Protein 2D7U (pdb70)

Foldseek 3Di:
DAEEEEAALFFFPLQSLLVLQLCCVPVVFQEEEEFAQEQPAWRWAAEPNRIGTARHWHSNLQNLNHATEYFQNYEYEPVRVVVVCVVSVVSVNVVRYAYEQNHFYQDVVLVCSSRQVRVVVVVVVNTHTQVVDPSRDVRYDQLLVVVVVCLVVVTYYYYYYGTHQCQAVVNHQPPNHDNHGRASCRSCVRRNHDPVSHRAYEHGHEQKGWADDDGDDPQWDPVVVCVVLVVFDAGPPHGHTITIGGDDLQSLQVSCVVSVHQAYEYEPLCSVPVQQALDQAPVSGDPSSVVVQVVSCVSNVHHHQKYARDSYSSRIYGRPD

Structure (mmCIF, N/CA/C/O backbone):
data_2D7U
#
_entry.id   2D7U
#
_cell.length_a   57.200
_cell.length_b   57.200
_cell.length_c   170.900
_cell.angle_alpha   90.00
_cell.angle_beta   90.00
_cell.angle_gamma   120.00
#
_symmetry.space_group_name_H-M   'P 32 1 2'
#
loop_
_entity.id
_entity.type
_entity.pdbx_description
1 polymer 'Adenylosuccinate synthetase'
2 water water
#
loop_
_atom_site.group_PDB
_atom_site.id
_atom_site.type_symbol
_atom_site.label_atom_id
_atom_site.label_alt_id
_atom_site.label_comp_id
_atom_site.label_asym_id
_atom_site.label_entity_id
_atom_site.label_seq_id
_atom_site.pdbx_PDB_ins_code
_atom_site.Cartn_x
_atom_site.Cartn_y
_atom_site.Cartn_z
_atom_site.occupancy
_atom_site.B_iso_or_equiv
_atom_site.auth_seq_id
_atom_site.auth_comp_id
_atom_site.auth_asym_id
_atom_site.auth_atom_id
_atom_site.pdbx_PDB_model_num
ATOM 1 N N . MET A 1 1 ? 22.579 -16.928 46.121 1.00 90.82 1 MET A N 1
ATOM 2 C CA . MET A 1 1 ? 23.887 -17.639 46.043 1.00 90.82 1 MET A CA 1
ATOM 3 C C . MET A 1 1 ? 25.047 -16.721 46.424 1.00 81.43 1 MET A C 1
ATOM 4 O O . MET A 1 1 ? 24.878 -15.505 46.513 1.00 81.95 1 MET A O 1
ATOM 9 N N . PRO A 1 2 ? 26.243 -17.297 46.652 1.00 73.22 2 PRO A N 1
ATOM 10 C CA . PRO A 1 2 ? 27.444 -16.548 47.029 1.00 68.31 2 PRO A CA 1
ATOM 11 C C . PRO A 1 2 ? 27.507 -15.105 46.538 1.00 64.15 2 PRO A C 1
ATOM 12 O O . PRO A 1 2 ? 27.994 -14.828 45.441 1.00 66.40 2 PRO A O 1
ATOM 16 N N . SER A 1 3 ? 27.007 -14.191 47.364 1.00 51.98 3 SER A N 1
ATOM 17 C CA . SER A 1 3 ? 27.014 -12.773 47.034 1.00 42.00 3 SER A CA 1
ATOM 18 C C . SER A 1 3 ? 28.452 -12.281 47.113 1.00 32.19 3 SER A C 1
ATOM 19 O O . SER A 1 3 ? 29.190 -12.644 48.030 1.00 33.47 3 SER A O 1
ATOM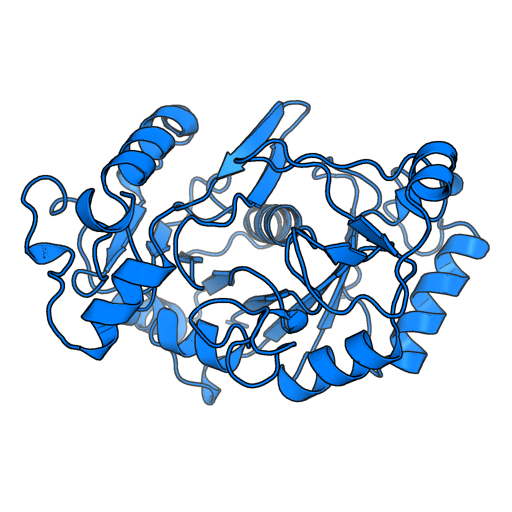 22 N N . VAL A 1 4 ? 28.852 -11.458 46.152 1.00 31.84 4 VAL A N 1
ATOM 23 C CA . VAL A 1 4 ? 30.213 -10.945 46.126 1.00 30.31 4 VAL A CA 1
ATOM 24 C C . VAL A 1 4 ? 30.278 -9.426 46.221 1.00 22.23 4 VAL A C 1
ATOM 25 O O . VAL A 1 4 ? 29.590 -8.715 45.489 1.00 35.95 4 VAL A O 1
ATOM 29 N N . ILE A 1 5 ? 31.114 -8.939 47.132 1.00 25.35 5 ILE A N 1
ATOM 30 C CA . ILE A 1 5 ? 31.301 -7.507 47.324 1.00 24.41 5 ILE A CA 1
ATOM 31 C C . ILE A 1 5 ? 32.716 -7.145 46.888 1.00 24.20 5 ILE A C 1
ATOM 32 O O . ILE A 1 5 ? 33.691 -7.688 47.408 1.00 23.26 5 ILE A O 1
ATOM 37 N N . VAL A 1 6 ? 32.827 -6.231 45.930 1.00 27.24 6 VAL A N 1
ATOM 38 C CA . VAL A 1 6 ? 34.132 -5.812 45.435 1.00 21.88 6 VAL A CA 1
ATOM 39 C C . VAL A 1 6 ? 34.515 -4.436 45.967 1.00 16.44 6 VAL A C 1
ATOM 40 O O . VAL A 1 6 ? 33.794 -3.458 45.771 1.00 26.23 6 VAL A O 1
ATOM 44 N N . VAL A 1 7 ? 35.659 -4.373 46.641 1.00 18.03 7 VAL A N 1
ATOM 45 C CA . VAL A 1 7 ? 36.157 -3.126 47.210 1.00 20.75 7 VAL A CA 1
ATOM 46 C C . VAL A 1 7 ? 37.660 -3.014 46.984 1.00 17.70 7 VAL A C 1
ATOM 47 O O . VAL A 1 7 ? 38.329 -4.008 46.704 1.00 23.42 7 VAL A O 1
ATOM 51 N N . GLY A 1 8 ? 38.187 -1.801 47.113 1.00 24.01 8 GLY A N 1
ATOM 52 C CA . GLY A 1 8 ? 39.610 -1.591 46.921 1.00 20.02 8 GLY A CA 1
ATOM 53 C C . GLY A 1 8 ? 40.373 -1.577 48.231 1.00 33.01 8 GLY A C 1
ATOM 54 O O . GLY A 1 8 ? 39.858 -1.122 49.253 1.00 30.04 8 GLY A O 1
ATOM 55 N N . GLY A 1 9 ? 41.604 -2.078 48.202 1.00 28.43 9 GLY A N 1
ATOM 56 C CA . GLY A 1 9 ? 42.419 -2.111 49.402 1.00 33.49 9 GLY A CA 1
ATOM 57 C C . GLY A 1 9 ? 43.551 -1.104 49.364 1.00 25.19 9 GLY A C 1
ATOM 58 O O . GLY A 1 9 ? 44.474 -1.164 50.176 1.00 38.05 9 GLY A O 1
ATOM 59 N N . GLN A 1 10 ? 43.481 -0.174 48.417 1.00 31.62 10 GLN A N 1
ATOM 60 C CA . GLN A 1 10 ? 44.504 0.853 48.272 1.00 29.37 10 GLN A CA 1
ATOM 61 C C . GLN A 1 10 ? 43.864 2.237 48.289 1.00 31.24 10 GLN A C 1
ATOM 62 O O . GLN A 1 10 ? 43.004 2.518 49.123 1.00 32.82 10 GLN A O 1
ATOM 68 N N . TRP A 1 11 ? 44.281 3.099 47.368 1.00 30.69 11 TRP A N 1
ATOM 69 C CA . TRP A 1 11 ? 43.739 4.449 47.287 1.00 29.52 11 TRP A CA 1
ATOM 70 C C . TRP A 1 11 ? 42.941 4.656 46.004 1.00 33.18 11 TRP A C 1
ATOM 71 O O . TRP A 1 11 ? 43.129 5.645 45.295 1.00 36.18 11 TRP A O 1
ATOM 82 N N . GLY A 1 12 ? 42.050 3.715 45.712 1.00 34.10 12 GLY A N 1
ATOM 83 C CA . GLY A 1 12 ? 41.231 3.815 44.518 1.00 22.45 12 GLY A CA 1
ATOM 84 C C . GLY A 1 12 ? 41.991 3.538 43.235 1.00 28.50 12 GLY A C 1
ATOM 85 O O . GLY A 1 12 ? 43.220 3.457 43.233 1.00 22.05 12 GLY A O 1
ATOM 86 N N . ASP A 1 13 ? 41.250 3.388 42.141 1.00 32.12 13 ASP A N 1
ATOM 87 C CA . ASP A 1 13 ? 41.838 3.127 40.832 1.00 31.27 13 ASP A CA 1
ATOM 88 C C . ASP A 1 13 ? 42.601 1.806 40.773 1.00 37.39 13 ASP A C 1
ATOM 89 O O . ASP A 1 13 ? 43.480 1.633 39.929 1.00 42.42 13 ASP A O 1
ATOM 94 N N . GLU A 1 14 ? 42.269 0.877 41.664 1.00 31.18 14 GLU A N 1
ATOM 95 C CA . GLU A 1 14 ? 42.943 -0.418 41.682 1.00 31.23 14 GLU A CA 1
ATOM 96 C C . GLU A 1 14 ? 42.460 -1.292 40.530 1.00 29.79 14 GLU A C 1
ATOM 97 O O . GLU A 1 14 ? 43.006 -2.367 40.282 1.00 27.85 14 GLU A O 1
ATOM 103 N N . GLY A 1 15 ? 41.432 -0.823 39.830 1.00 26.94 15 GLY A N 1
ATOM 104 C CA . GLY A 1 15 ? 40.897 -1.575 38.710 1.00 21.25 15 GLY A CA 1
ATOM 105 C C . GLY A 1 15 ? 39.640 -2.342 39.064 1.00 24.01 15 GLY A C 1
ATOM 106 O O . GLY A 1 15 ? 39.342 -3.370 38.456 1.00 32.38 15 GLY A O 1
ATOM 107 N N . LYS A 1 16 ? 38.899 -1.847 40.050 1.00 26.90 16 LYS A N 1
ATOM 108 C CA . LYS A 1 16 ? 37.666 -2.498 40.474 1.00 24.42 16 LYS A CA 1
ATOM 109 C C . LYS A 1 16 ? 36.716 -2.676 39.294 1.00 27.20 16 LYS A C 1
ATOM 110 O O . LYS A 1 16 ? 36.019 -3.685 39.194 1.00 29.38 16 LYS A O 1
ATOM 116 N N . GLY A 1 17 ? 36.700 -1.693 38.400 1.00 30.55 17 GLY A N 1
ATOM 117 C CA . GLY A 1 17 ? 35.831 -1.761 37.240 1.00 33.72 17 GLY A CA 1
ATOM 118 C C . GLY A 1 17 ? 36.046 -2.996 36.384 1.00 34.18 17 GLY A C 1
ATOM 119 O O . GLY A 1 17 ? 35.090 -3.686 36.032 1.00 31.63 17 GLY A O 1
ATOM 120 N N . SER A 1 18 ? 37.301 -3.277 36.048 1.00 36.06 18 SER A N 1
ATOM 121 C CA . SER A 1 18 ? 37.635 -4.432 35.219 1.00 44.11 18 SER A CA 1
ATOM 122 C C . SER A 1 18 ? 37.155 -5.748 35.823 1.00 41.12 18 SER A C 1
ATOM 123 O O . SER A 1 18 ? 36.565 -6.579 35.131 1.00 40.14 18 SER A O 1
ATOM 126 N N . ILE A 1 19 ? 37.413 -5.934 37.114 1.00 34.52 19 ILE A N 1
ATOM 127 C CA . ILE A 1 19 ? 37.013 -7.151 37.815 1.00 34.58 19 ILE A CA 1
ATOM 128 C C . ILE A 1 19 ? 35.503 -7.353 37.786 1.00 36.25 19 ILE A C 1
ATOM 129 O O . ILE A 1 19 ? 35.020 -8.443 37.477 1.00 42.58 19 ILE A O 1
ATOM 134 N N . VAL A 1 20 ? 34.764 -6.300 38.118 1.00 26.92 20 VAL A N 1
ATOM 135 C CA . VAL A 1 20 ? 33.310 -6.364 38.127 1.00 27.07 20 VAL A CA 1
ATOM 136 C C . VAL A 1 20 ? 32.797 -6.751 36.745 1.00 31.89 20 VAL A C 1
ATOM 137 O O . VAL A 1 20 ? 31.861 -7.539 36.618 1.00 35.65 20 VAL A O 1
ATOM 141 N N . ALA A 1 21 ? 33.423 -6.193 35.713 1.00 28.50 21 ALA A N 1
ATOM 142 C CA . ALA A 1 21 ? 33.044 -6.475 34.334 1.00 31.30 21 ALA A CA 1
ATOM 143 C C . ALA A 1 21 ? 33.219 -7.959 34.032 1.00 27.81 21 ALA A C 1
ATOM 144 O O . ALA A 1 21 ? 32.333 -8.597 33.465 1.00 26.39 21 ALA A O 1
ATOM 146 N N . TYR A 1 22 ? 34.370 -8.500 34.415 1.00 24.33 22 TYR A N 1
ATOM 147 C CA . TYR A 1 22 ? 34.667 -9.909 34.192 1.00 30.87 22 TYR A CA 1
ATOM 148 C C . TYR A 1 22 ? 33.616 -10.800 34.843 1.00 37.63 22 TYR A C 1
ATOM 149 O O . TYR A 1 22 ? 33.016 -11.652 34.188 1.00 40.00 22 TYR A O 1
ATOM 158 N N . LEU A 1 23 ? 33.401 -10.595 36.138 1.00 35.82 23 LEU A N 1
ATOM 159 C CA . LEU A 1 23 ? 32.432 -11.377 36.895 1.00 35.04 23 LEU A CA 1
ATOM 160 C C . LEU A 1 23 ? 31.022 -11.242 36.332 1.00 34.86 23 LEU A C 1
ATOM 161 O O . LEU A 1 23 ? 30.247 -12.199 36.341 1.00 39.24 23 LEU A O 1
ATOM 166 N N . SER A 1 24 ? 30.693 -10.050 35.846 1.00 31.84 24 SER A N 1
ATOM 167 C CA . SER A 1 24 ? 29.372 -9.790 35.285 1.00 39.55 24 SER A CA 1
ATOM 168 C C . SER A 1 24 ? 29.083 -10.666 34.070 1.00 40.54 24 SER A C 1
ATOM 169 O O . SER A 1 24 ? 27.945 -11.082 33.853 1.00 46.93 24 SER A O 1
ATOM 172 N N . LEU A 1 25 ? 30.116 -10.949 33.283 1.00 41.90 25 LEU A N 1
ATOM 173 C CA . LEU A 1 25 ? 29.963 -11.766 32.085 1.00 40.61 25 LEU A CA 1
ATOM 174 C C . LEU A 1 25 ? 30.207 -13.250 32.344 1.00 43.14 25 LEU A C 1
ATOM 175 O O . LEU A 1 25 ? 29.469 -14.104 31.850 1.00 48.48 25 LEU A O 1
ATOM 180 N N . HIS A 1 26 ? 31.244 -13.552 33.119 1.00 41.39 26 HIS A N 1
ATOM 181 C CA . HIS A 1 26 ? 31.594 -14.934 33.428 1.00 39.73 26 HIS A CA 1
ATOM 182 C C . HIS A 1 26 ? 30.606 -15.589 34.389 1.00 42.57 26 HIS A C 1
ATOM 183 O O . HIS A 1 26 ? 30.177 -16.723 34.171 1.00 47.33 26 HIS A O 1
ATOM 190 N N . ASP A 1 27 ? 30.246 -14.874 35.451 1.00 44.12 27 ASP A N 1
ATOM 191 C CA . ASP A 1 27 ? 29.313 -15.396 36.445 1.00 43.65 27 ASP A CA 1
ATOM 192 C C . ASP A 1 27 ? 27.862 -15.081 36.094 1.00 47.05 27 ASP A C 1
ATOM 193 O O . ASP A 1 27 ? 26.944 -15.777 36.529 1.00 53.79 27 ASP A O 1
ATOM 198 N N . GLU A 1 28 ? 27.661 -14.028 35.309 1.00 54.75 28 GLU A N 1
ATOM 199 C CA . GLU A 1 28 ? 26.326 -13.616 34.885 1.00 62.03 28 GLU A CA 1
ATOM 200 C C . GLU A 1 28 ? 25.355 -13.370 36.041 1.00 58.55 28 GLU A C 1
ATOM 201 O O . GLU A 1 28 ? 24.293 -13.990 36.112 1.00 58.79 28 GLU A O 1
ATOM 207 N N . PRO A 1 29 ? 25.708 -12.461 36.964 1.00 54.77 29 PRO A N 1
ATOM 208 C CA . PRO A 1 29 ? 24.838 -12.155 38.106 1.00 52.64 29 PRO A CA 1
ATOM 209 C C . PRO A 1 29 ? 23.537 -11.502 37.641 1.00 46.54 29 PRO A C 1
ATOM 210 O O . PRO A 1 29 ? 23.513 -10.825 36.614 1.00 47.95 29 PRO A O 1
ATOM 214 N N . GLU A 1 30 ? 22.459 -11.701 38.394 1.00 40.84 30 GLU A N 1
ATOM 215 C CA . GLU A 1 30 ? 21.173 -11.116 38.028 1.00 45.18 30 GLU A CA 1
ATOM 216 C C . GLU A 1 30 ? 21.094 -9.645 38.411 1.00 41.43 30 GLU A C 1
ATOM 217 O O . GLU A 1 30 ? 20.341 -8.878 37.810 1.00 36.13 30 GLU A O 1
ATOM 223 N N . ILE A 1 31 ? 21.872 -9.255 39.414 1.00 40.86 31 ILE A N 1
ATOM 224 C CA . ILE A 1 31 ? 21.886 -7.872 39.871 1.00 36.22 31 ILE A CA 1
ATOM 225 C C . ILE A 1 31 ? 23.314 -7.381 40.085 1.00 38.92 31 ILE A C 1
ATOM 226 O O . ILE A 1 31 ? 24.162 -8.110 40.598 1.00 31.69 31 ILE A O 1
ATOM 231 N N . ILE A 1 32 ? 23.571 -6.143 39.678 1.00 42.60 32 ILE A N 1
ATOM 232 C CA . ILE A 1 32 ? 24.886 -5.536 39.831 1.00 39.79 32 ILE A CA 1
ATOM 233 C C . ILE A 1 32 ? 24.704 -4.154 40.449 1.00 34.91 32 ILE A C 1
ATOM 234 O O . ILE A 1 32 ? 24.648 -3.148 39.742 1.00 46.29 32 ILE A O 1
ATOM 239 N N . ALA A 1 33 ? 24.603 -4.115 41.773 1.00 28.92 33 ALA A N 1
ATOM 240 C CA . ALA A 1 33 ? 24.415 -2.861 42.491 1.00 29.66 33 ALA A CA 1
ATOM 241 C C . ALA A 1 33 ? 25.730 -2.113 42.673 1.00 20.81 33 ALA A C 1
ATOM 242 O O . ALA A 1 33 ? 26.799 -2.719 42.743 1.00 25.32 33 ALA A O 1
ATOM 244 N N . ARG A 1 34 ? 25.639 -0.789 42.752 1.00 20.89 34 ARG A N 1
ATOM 245 C CA . ARG A 1 34 ? 26.815 0.052 42.930 1.00 24.51 34 ARG A CA 1
ATOM 246 C C . ARG A 1 34 ? 26.775 0.716 44.301 1.00 25.77 34 ARG A C 1
ATOM 247 O O . ARG A 1 34 ? 25.718 1.152 44.758 1.00 33.54 34 ARG A O 1
ATOM 255 N N . GLY A 1 35 ? 27.928 0.786 44.956 1.00 34.82 35 GLY A N 1
ATOM 256 C CA . GLY A 1 35 ? 27.997 1.405 46.266 1.00 35.07 35 GLY A CA 1
ATOM 257 C C . GLY A 1 35 ? 29.057 2.486 46.317 1.00 33.25 35 GLY A C 1
ATOM 258 O O . GLY A 1 35 ? 29.426 3.051 45.288 1.00 41.61 35 GLY A O 1
ATOM 259 N N . GLY A 1 36 ? 29.548 2.780 47.515 1.00 36.83 36 GLY A N 1
ATOM 260 C CA . GLY A 1 36 ? 30.575 3.795 47.659 1.00 33.37 36 GLY A CA 1
ATOM 261 C C . GLY A 1 36 ? 30.041 5.198 47.876 1.00 29.55 36 GLY A C 1
ATOM 262 O O . GLY A 1 36 ? 28.961 5.384 48.438 1.00 27.58 36 GLY A O 1
ATOM 263 N N . VAL A 1 37 ? 30.806 6.186 47.422 1.00 23.58 37 VAL A N 1
ATOM 264 C CA . VAL A 1 37 ? 30.439 7.590 47.568 1.00 22.68 37 VAL A CA 1
ATOM 265 C C . VAL A 1 37 ? 29.440 8.045 46.510 1.00 26.28 37 VAL A C 1
ATOM 266 O O . VAL A 1 37 ? 28.232 8.041 46.746 1.00 33.36 37 VAL A O 1
ATOM 270 N N . GLY A 1 38 ? 29.947 8.440 45.346 1.00 16.87 38 GLY A N 1
ATOM 271 C CA . GLY A 1 38 ? 29.070 8.898 44.285 1.00 27.04 38 GLY A CA 1
ATOM 272 C C . GLY A 1 38 ? 29.644 8.761 42.888 1.00 28.05 38 GLY A C 1
ATOM 273 O O . GLY A 1 38 ? 29.701 7.661 42.338 1.00 32.80 38 GLY A O 1
ATOM 274 N N . THR A 1 39 ? 30.071 9.880 42.310 1.00 16.66 39 THR A N 1
ATOM 275 C CA . THR A 1 39 ? 30.629 9.879 40.963 1.00 24.49 39 THR A CA 1
ATOM 276 C C . THR A 1 39 ? 32.058 10.411 40.912 1.00 26.53 39 THR A C 1
ATOM 277 O O . THR A 1 39 ? 32.592 10.664 39.833 1.00 24.92 39 THR A O 1
ATOM 281 N N . ASN A 1 40 ? 32.675 10.578 42.078 1.00 27.78 40 ASN A N 1
ATOM 282 C CA . ASN A 1 40 ? 34.042 11.084 42.144 1.00 31.52 40 ASN A CA 1
ATOM 283 C C . ASN A 1 40 ? 35.056 10.027 41.712 1.00 34.63 40 ASN A C 1
ATOM 284 O O . ASN A 1 40 ? 36.264 10.219 41.846 1.00 43.34 40 ASN A O 1
ATOM 289 N N . ALA A 1 41 ? 34.552 8.911 41.191 1.00 32.50 41 ALA A N 1
ATOM 290 C CA . ALA A 1 41 ? 35.404 7.821 40.730 1.00 31.96 41 ALA A CA 1
ATOM 291 C C . ALA A 1 41 ? 34.889 7.274 39.402 1.00 30.47 41 ALA A C 1
ATOM 292 O O . ALA A 1 41 ? 33.710 6.944 39.270 1.00 33.82 41 ALA A O 1
ATOM 294 N N . GLY A 1 42 ? 35.781 7.180 38.421 1.00 32.29 42 GLY A N 1
ATOM 295 C CA . GLY A 1 42 ? 35.392 6.677 37.116 1.00 44.44 42 GLY A CA 1
ATOM 296 C C . GLY A 1 42 ? 35.999 5.328 36.786 1.00 41.59 42 GLY A C 1
ATOM 297 O O . GLY A 1 42 ? 37.043 5.251 36.137 1.00 55.58 42 GLY A O 1
ATOM 298 N N . HIS A 1 43 ? 35.345 4.261 37.234 1.00 39.76 43 HIS A N 1
ATOM 299 C CA . HIS A 1 43 ? 35.823 2.908 36.977 1.00 37.81 43 HIS A CA 1
ATOM 300 C C . HIS A 1 43 ? 35.851 2.658 35.473 1.00 30.43 43 HIS A C 1
ATOM 301 O O . HIS A 1 43 ? 34.857 2.879 34.781 1.00 33.67 43 HIS A O 1
ATOM 308 N N . SER A 1 44 ? 36.992 2.195 34.973 1.00 28.86 44 SER A N 1
ATOM 309 C CA . SER A 1 44 ? 37.145 1.935 33.547 1.00 31.62 44 SER A CA 1
ATOM 310 C C . SER A 1 44 ? 37.262 0.454 33.196 1.00 31.62 44 SER A C 1
ATOM 311 O O . SER A 1 44 ? 37.626 -0.372 34.033 1.00 32.00 44 SER A O 1
ATOM 314 N N . VAL A 1 45 ? 36.949 0.138 31.943 1.00 31.68 45 VAL A N 1
ATOM 315 C CA . VAL A 1 45 ? 37.011 -1.225 31.425 1.00 34.82 45 VAL A CA 1
ATOM 316 C C . VAL A 1 45 ? 37.213 -1.186 29.916 1.00 35.24 45 VAL A C 1
ATOM 317 O O . VAL A 1 45 ? 36.630 -0.349 29.227 1.00 39.22 45 VAL A O 1
ATOM 321 N N . VAL A 1 46 ? 38.042 -2.091 29.406 1.00 33.05 46 VAL A N 1
ATOM 322 C CA . VAL A 1 46 ? 38.306 -2.156 27.975 1.00 27.92 46 VAL A CA 1
ATOM 323 C C . VAL A 1 46 ? 37.521 -3.304 27.352 1.00 32.29 46 VAL A C 1
ATOM 324 O O . VAL A 1 46 ? 37.812 -4.475 27.598 1.00 26.10 46 VAL A O 1
ATOM 328 N N . ILE A 1 47 ? 36.521 -2.960 26.546 1.00 31.97 47 ILE A N 1
ATOM 329 C CA . ILE A 1 47 ? 35.690 -3.961 25.892 1.00 37.92 47 ILE A CA 1
ATOM 330 C C . ILE A 1 47 ? 36.061 -4.126 24.421 1.00 43.43 47 ILE A C 1
ATOM 331 O O . ILE A 1 47 ? 35.606 -3.368 23.565 1.00 50.89 47 ILE A O 1
ATOM 336 N N . ASN A 1 48 ? 36.893 -5.124 24.140 1.00 41.92 48 ASN A N 1
ATOM 337 C CA . ASN A 1 48 ? 37.334 -5.409 22.780 1.00 45.66 48 ASN A CA 1
ATOM 338 C C . ASN A 1 48 ? 37.987 -4.206 22.104 1.00 39.95 48 ASN A C 1
ATOM 339 O O . ASN A 1 48 ? 37.632 -3.844 20.982 1.00 39.57 48 ASN A O 1
ATOM 344 N N . GLY A 1 49 ? 38.941 -3.590 22.794 1.00 40.59 49 GLY A N 1
ATOM 345 C CA . GLY A 1 49 ? 39.638 -2.446 22.234 1.00 33.32 49 GLY A CA 1
ATOM 346 C C . GLY A 1 49 ? 39.052 -1.089 22.575 1.00 38.93 49 GLY A C 1
ATOM 347 O O . GLY A 1 49 ? 39.734 -0.073 22.449 1.00 42.97 49 GLY A O 1
ATOM 348 N N . LYS A 1 50 ? 37.794 -1.060 23.004 1.00 35.91 50 LYS A N 1
ATOM 349 C CA . LYS A 1 50 ? 37.151 0.202 23.351 1.00 35.88 50 LYS A CA 1
ATOM 350 C C . LYS A 1 50 ? 37.203 0.445 24.855 1.00 30.53 50 LYS A C 1
ATOM 351 O O . LYS A 1 50 ? 36.742 -0.379 25.644 1.00 27.87 50 LYS A O 1
ATOM 357 N N . LYS A 1 51 ? 37.766 1.585 25.242 1.00 29.0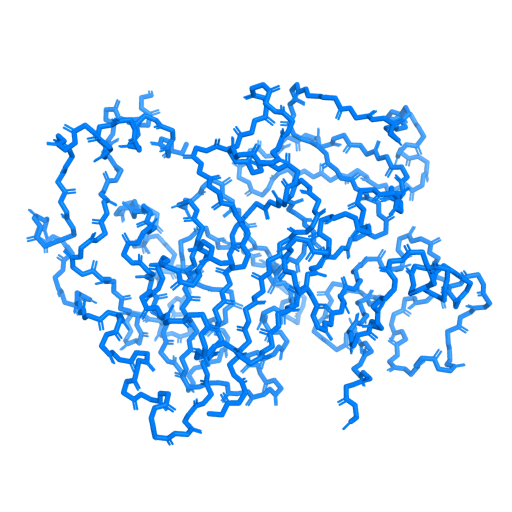6 51 LYS A N 1
ATOM 358 C CA . LYS A 1 51 ? 37.895 1.942 26.649 1.00 24.22 51 LYS A CA 1
ATOM 359 C C . LYS A 1 51 ? 36.646 2.657 27.160 1.00 28.02 51 LYS A C 1
ATOM 360 O O . LYS A 1 51 ? 36.160 3.602 26.538 1.00 26.43 51 LYS A O 1
ATOM 366 N N . TYR A 1 52 ? 36.133 2.195 28.296 1.00 35.62 52 TYR A N 1
ATOM 367 C CA . TYR A 1 52 ? 34.941 2.779 28.905 1.00 34.34 52 TYR A CA 1
ATOM 368 C C . TYR A 1 52 ? 35.249 3.364 30.278 1.00 31.03 52 TYR A C 1
ATOM 369 O O . TYR A 1 52 ? 36.233 2.991 30.914 1.00 31.44 52 TYR A O 1
ATOM 378 N N . ALA A 1 53 ? 34.399 4.281 30.729 1.00 31.04 53 ALA A N 1
ATOM 379 C CA . ALA A 1 53 ? 34.571 4.920 32.029 1.00 30.24 53 ALA A CA 1
ATOM 380 C C . ALA A 1 53 ? 33.222 5.356 32.593 1.00 34.46 53 ALA A C 1
ATOM 381 O O . ALA A 1 53 ? 32.565 6.240 32.043 1.00 42.07 53 ALA A O 1
ATOM 383 N N . VAL A 1 54 ? 32.814 4.727 33.692 1.00 26.09 54 VAL A N 1
ATOM 384 C CA . VAL A 1 54 ? 31.544 5.045 34.336 1.00 35.42 54 VAL A CA 1
ATOM 385 C C . VAL A 1 54 ? 31.768 5.549 35.759 1.00 38.32 54 VAL A C 1
ATOM 386 O O . VAL A 1 54 ? 32.655 5.070 36.464 1.00 44.21 54 VAL A O 1
ATOM 390 N N . ARG A 1 55 ? 30.957 6.516 36.177 1.00 40.64 55 ARG A N 1
ATOM 391 C CA . ARG A 1 55 ? 31.080 7.081 37.515 1.00 37.52 55 ARG A CA 1
ATOM 392 C C . ARG A 1 55 ? 29.820 6.877 38.348 1.00 37.62 55 ARG A C 1
ATOM 393 O O . ARG A 1 55 ? 29.865 6.926 39.577 1.00 41.53 55 ARG A O 1
ATOM 401 N N . GLN A 1 56 ? 28.697 6.649 37.675 1.00 37.02 56 GLN A N 1
ATOM 402 C CA . GLN A 1 56 ? 27.427 6.448 38.362 1.00 37.19 56 GLN A CA 1
ATOM 403 C C . GLN A 1 56 ? 26.925 5.016 38.186 1.00 34.21 56 GLN A C 1
ATOM 404 O O . GLN A 1 56 ? 26.715 4.296 39.163 1.00 37.40 56 GLN A O 1
ATOM 410 N N . ILE A 1 57 ? 26.738 4.610 36.934 1.00 32.84 57 ILE A N 1
ATOM 411 C CA . ILE A 1 57 ? 26.254 3.270 36.614 1.00 28.09 57 ILE A CA 1
ATOM 412 C C . ILE A 1 57 ? 27.321 2.202 36.854 1.00 35.20 57 ILE A C 1
ATOM 413 O O . ILE A 1 57 ? 28.491 2.394 36.519 1.00 31.90 57 ILE A O 1
ATOM 418 N N . PRO A 1 58 ? 26.926 1.059 37.442 1.00 31.43 58 PRO A N 1
ATOM 419 C CA . PRO A 1 58 ? 27.845 -0.047 37.729 1.00 24.70 58 PRO A CA 1
ATOM 420 C C . PRO A 1 58 ? 28.705 -0.412 36.521 1.00 26.72 58 PRO A C 1
ATOM 421 O O . PRO A 1 58 ? 28.354 -0.103 35.383 1.00 31.89 58 PRO A O 1
ATOM 425 N N . THR A 1 59 ? 29.830 -1.072 36.775 1.00 26.83 59 THR A N 1
ATOM 426 C CA . THR A 1 59 ? 30.738 -1.467 35.706 1.00 26.22 59 THR A CA 1
ATOM 427 C C . THR A 1 59 ? 30.364 -2.841 35.155 1.00 24.36 59 THR A C 1
ATOM 428 O O . THR A 1 59 ? 31.208 -3.562 34.623 1.00 23.82 59 THR A O 1
ATOM 432 N N . GLY A 1 60 ? 29.091 -3.198 35.288 1.00 34.93 60 GLY A N 1
ATOM 433 C CA . GLY A 1 60 ? 28.626 -4.480 34.794 1.00 26.17 60 GLY A CA 1
ATOM 434 C C . GLY A 1 60 ? 27.545 -4.300 33.747 1.00 34.54 60 GLY A C 1
ATOM 435 O O . GLY A 1 60 ? 26.727 -5.191 33.521 1.00 36.97 60 GLY A O 1
ATOM 436 N N . PHE A 1 61 ? 27.548 -3.135 33.106 1.00 34.31 61 PHE A N 1
ATOM 437 C CA . PHE A 1 61 ? 26.567 -2.808 32.080 1.00 43.46 61 PHE A CA 1
ATOM 438 C C . PHE A 1 61 ? 26.649 -3.715 30.855 1.00 43.34 61 PHE A C 1
ATOM 439 O O . PHE A 1 61 ? 25.658 -3.899 30.149 1.00 46.19 61 PHE A O 1
ATOM 447 N N . MET A 1 62 ? 27.825 -4.281 30.603 1.00 48.98 62 MET A N 1
ATOM 448 C CA . MET A 1 62 ? 28.007 -5.165 29.456 1.00 47.22 62 MET A CA 1
ATOM 449 C C . MET A 1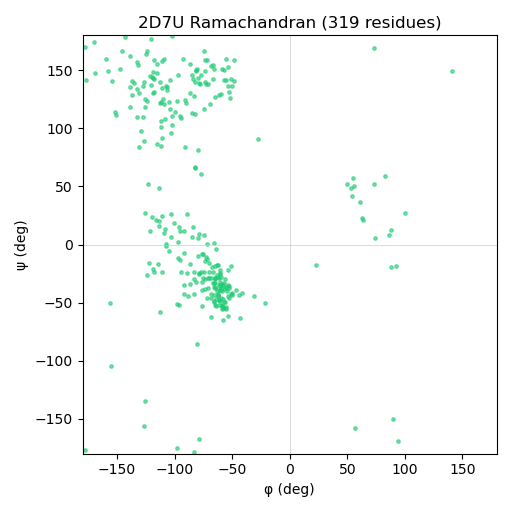 62 ? 27.137 -6.410 29.571 1.00 49.63 62 MET A C 1
ATOM 450 O O . MET A 1 62 ? 26.903 -7.108 28.584 1.00 50.30 62 MET A O 1
ATOM 455 N N . GLN A 1 63 ? 26.660 -6.687 30.780 1.00 48.01 63 GLN A N 1
ATOM 456 C CA . GLN A 1 63 ? 25.804 -7.842 31.017 1.00 45.02 63 GLN A CA 1
ATOM 457 C C . GLN A 1 63 ? 24.350 -7.417 30.845 1.00 43.41 63 GLN A C 1
ATOM 458 O O . GLN A 1 63 ? 23.666 -7.098 31.818 1.00 46.51 63 GLN A O 1
ATOM 464 N N . THR A 1 64 ? 23.886 -7.413 29.598 1.00 42.22 64 THR A N 1
ATOM 465 C CA . THR A 1 64 ? 22.519 -7.015 29.282 1.00 43.05 64 THR A CA 1
ATOM 466 C C . THR A 1 64 ? 21.473 -7.735 30.127 1.00 42.09 64 THR A C 1
ATOM 467 O O . THR A 1 64 ? 20.512 -7.121 30.589 1.00 39.79 64 THR A O 1
ATOM 471 N N . LYS A 1 65 ? 21.658 -9.035 30.328 1.00 50.04 65 LYS A N 1
ATOM 472 C CA . LYS A 1 65 ? 20.717 -9.820 31.119 1.00 60.35 65 LYS A CA 1
ATOM 473 C C . LYS A 1 65 ? 20.986 -9.688 32.617 1.00 60.82 65 LYS A C 1
ATOM 474 O O . LYS A 1 65 ? 21.358 -10.657 33.280 1.00 63.10 65 LYS A O 1
ATOM 480 N N . ALA A 1 66 ? 20.792 -8.481 33.139 1.00 55.94 66 ALA A N 1
ATOM 481 C CA . ALA A 1 66 ? 21.006 -8.201 34.556 1.00 51.53 66 ALA A CA 1
ATOM 482 C C . ALA A 1 66 ? 20.635 -6.755 34.870 1.00 45.56 66 ALA A C 1
ATOM 483 O O . ALA A 1 66 ? 20.895 -5.852 34.074 1.00 41.98 66 ALA A O 1
ATOM 485 N N . ARG A 1 67 ? 20.027 -6.539 36.032 1.00 42.61 67 ARG A N 1
ATOM 486 C CA . ARG A 1 67 ? 19.629 -5.199 36.444 1.00 44.76 67 ARG A CA 1
ATOM 487 C C . ARG A 1 67 ? 20.785 -4.448 37.094 1.00 36.67 67 ARG A C 1
ATOM 488 O O . ARG A 1 67 ? 21.592 -5.033 37.818 1.00 27.79 67 ARG A O 1
ATOM 496 N N . LEU A 1 68 ? 20.859 -3.149 36.825 1.00 34.85 68 LEU A N 1
ATOM 497 C CA . LEU A 1 68 ? 21.904 -2.301 37.384 1.00 33.60 68 LEU A CA 1
ATOM 498 C C . LEU A 1 68 ? 21.276 -1.384 38.426 1.00 36.04 68 LEU A C 1
ATOM 499 O O . LEU A 1 68 ? 20.548 -0.452 38.084 1.00 42.24 68 LEU A O 1
ATOM 504 N N . LEU A 1 69 ? 21.555 -1.654 39.696 1.00 36.69 69 LEU A N 1
ATOM 505 C CA . LEU A 1 69 ? 20.999 -0.857 40.782 1.00 37.71 69 LEU A CA 1
ATOM 506 C C . LEU A 1 69 ? 22.043 0.020 41.466 1.00 38.30 69 LEU A C 1
ATOM 507 O O . LEU A 1 69 ? 23.244 -0.235 41.374 1.00 32.15 69 LEU A O 1
ATOM 512 N N . ILE A 1 70 ? 21.567 1.055 42.152 1.00 34.01 70 ILE A N 1
ATOM 513 C CA . ILE A 1 70 ? 22.434 1.982 42.869 1.00 29.74 70 ILE A CA 1
ATOM 514 C C . ILE A 1 70 ? 21.986 2.081 44.325 1.00 28.79 70 ILE A C 1
ATOM 515 O O . ILE A 1 70 ? 20.862 2.492 44.611 1.00 22.90 70 ILE A O 1
ATOM 520 N N . GLY A 1 71 ? 22.875 1.701 45.238 1.00 33.86 71 GLY A N 1
ATOM 521 C CA . GLY A 1 71 ? 22.556 1.744 46.654 1.00 29.67 71 GLY A CA 1
ATOM 522 C C . GLY A 1 71 ? 22.058 3.093 47.134 1.00 33.43 71 GLY A C 1
ATOM 523 O O . GLY A 1 71 ? 22.395 4.129 46.562 1.00 29.37 71 GLY A O 1
ATOM 524 N N . ALA A 1 72 ? 21.254 3.078 48.192 1.00 38.38 72 ALA A N 1
ATOM 525 C CA . ALA A 1 72 ? 20.700 4.301 48.760 1.00 34.78 72 ALA A CA 1
ATOM 526 C C . ALA A 1 72 ? 21.790 5.148 49.407 1.00 31.18 72 ALA A C 1
ATOM 527 O O . ALA A 1 72 ? 21.681 6.372 49.469 1.00 34.80 72 ALA A O 1
ATOM 529 N N . GLY A 1 73 ? 22.837 4.489 49.891 1.00 24.27 73 GLY A N 1
ATOM 530 C CA . GLY A 1 73 ? 23.927 5.203 50.528 1.00 24.26 73 GLY A CA 1
ATOM 531 C C . GLY A 1 73 ? 24.869 5.838 49.525 1.00 26.36 73 GLY A C 1
ATOM 532 O O . GLY A 1 73 ? 25.933 6.338 49.890 1.00 25.90 73 GLY A O 1
ATOM 533 N N . VAL A 1 74 ? 24.474 5.823 48.256 1.00 20.78 74 VAL A N 1
ATOM 534 C CA . VAL A 1 74 ? 25.288 6.395 47.191 1.00 26.79 74 VAL A CA 1
ATOM 535 C C . VAL A 1 74 ? 24.692 7.701 46.674 1.00 29.87 74 VAL A C 1
ATOM 536 O O . VAL A 1 74 ? 23.483 7.804 46.471 1.00 33.06 74 VAL A O 1
ATOM 540 N N . LEU A 1 75 ? 25.549 8.696 46.464 1.00 23.95 75 LEU A N 1
ATOM 541 C CA . LEU A 1 75 ? 25.107 9.989 45.959 1.00 21.95 75 LEU A CA 1
ATOM 542 C C . LEU A 1 75 ? 24.862 9.886 44.458 1.00 30.73 75 LEU A C 1
ATOM 543 O O . LEU A 1 75 ? 25.640 9.263 43.735 1.00 28.67 75 LEU A O 1
ATOM 548 N N . VAL A 1 76 ? 23.778 10.498 43.994 1.00 29.87 76 VAL A N 1
ATOM 549 C CA . VAL A 1 76 ? 23.432 10.464 42.579 1.00 28.94 76 VAL A CA 1
ATOM 550 C C . VAL A 1 76 ? 23.422 11.857 41.963 1.00 32.34 76 VAL A C 1
ATOM 551 O O . VAL A 1 76 ? 22.834 12.787 42.513 1.00 34.34 76 VAL A O 1
ATOM 555 N N . ASP A 1 77 ? 24.081 11.992 40.816 1.00 31.71 77 ASP A N 1
ATOM 556 C CA . ASP A 1 77 ? 24.144 13.264 40.108 1.00 38.42 77 ASP A CA 1
ATOM 557 C C . ASP A 1 77 ? 23.361 13.142 38.804 1.00 38.83 77 ASP A C 1
ATOM 558 O O . ASP A 1 77 ? 23.851 12.581 37.825 1.00 40.40 77 ASP A O 1
ATOM 563 N N . PRO A 1 78 ? 22.126 13.668 38.780 1.00 39.93 78 PRO A N 1
ATOM 564 C CA . PRO A 1 78 ? 21.249 13.628 37.607 1.00 39.51 78 PRO A CA 1
ATOM 565 C C . PRO A 1 78 ? 21.949 13.901 36.276 1.00 41.02 78 PRO A C 1
ATOM 566 O O . PRO A 1 78 ? 21.677 13.237 35.277 1.00 46.74 78 PRO A O 1
ATOM 570 N N . GLU A 1 79 ? 22.853 14.875 36.270 1.00 35.36 79 GLU A N 1
ATOM 571 C CA . GLU A 1 79 ? 23.577 15.235 35.056 1.00 35.14 79 GLU A CA 1
ATOM 572 C C . GLU A 1 79 ? 24.426 14.090 34.510 1.00 38.82 79 GLU A C 1
ATOM 573 O O . GLU A 1 79 ? 24.387 13.797 33.314 1.00 36.96 79 GLU A O 1
ATOM 579 N N . VAL A 1 80 ? 25.192 13.445 35.384 1.00 39.07 80 VAL A N 1
ATOM 580 C CA . VAL A 1 80 ? 26.052 12.341 34.971 1.00 34.23 80 VAL A CA 1
ATOM 581 C C . VAL A 1 80 ? 25.271 11.053 34.732 1.00 35.96 80 VAL A C 1
ATOM 582 O O . VAL A 1 80 ? 25.643 10.242 33.883 1.00 37.94 80 VAL A O 1
ATOM 586 N N . PHE A 1 81 ? 24.191 10.866 35.485 1.00 34.00 81 PHE A N 1
ATOM 587 C CA . PHE A 1 81 ? 23.370 9.670 35.344 1.00 28.32 81 PHE A CA 1
ATOM 588 C C . PHE A 1 81 ? 22.830 9.535 33.925 1.00 28.11 81 PHE A C 1
ATOM 589 O O . PHE A 1 81 ? 23.028 8.511 33.271 1.00 32.66 81 PHE A O 1
ATOM 597 N N . PHE A 1 82 ? 22.148 10.575 33.454 1.00 20.18 82 PHE A N 1
ATOM 598 C CA . PHE A 1 82 ? 21.575 10.573 32.114 1.00 28.30 82 PHE A CA 1
ATOM 599 C C . PHE A 1 82 ? 22.649 10.560 31.033 1.00 29.53 82 PHE A C 1
ATOM 600 O O . PHE A 1 82 ? 22.457 9.977 29.966 1.00 35.44 82 PHE A O 1
ATOM 608 N N . HIS A 1 83 ? 23.778 11.206 31.309 1.00 30.78 83 HIS A N 1
ATOM 609 C CA . HIS A 1 83 ? 24.876 11.256 30.351 1.00 30.97 83 HIS A CA 1
ATOM 610 C C . HIS A 1 83 ? 25.359 9.845 30.042 1.00 32.01 83 HIS A C 1
ATOM 611 O O . HIS A 1 83 ? 25.572 9.490 28.883 1.00 43.04 83 HIS A O 1
ATOM 618 N N . GLU A 1 84 ? 25.529 9.045 31.091 1.00 32.59 84 GLU A N 1
ATOM 619 C CA . GLU A 1 84 ? 25.990 7.670 30.945 1.00 40.59 84 GLU A CA 1
ATOM 620 C C . GLU A 1 84 ? 24.930 6.777 30.315 1.00 36.92 84 GLU A C 1
ATOM 621 O O . GLU A 1 84 ? 25.255 5.794 29.651 1.00 45.67 84 GLU A O 1
ATOM 627 N N . LEU A 1 85 ? 23.662 7.114 30.529 1.00 39.31 85 LEU A N 1
ATOM 628 C CA . LEU A 1 85 ? 22.573 6.335 29.955 1.00 41.25 85 LEU A CA 1
ATOM 629 C C . LEU A 1 85 ? 22.640 6.453 28.439 1.00 43.28 85 LEU A C 1
ATOM 630 O O . LEU A 1 85 ? 22.240 5.543 27.713 1.00 34.49 85 LEU A O 1
ATOM 635 N N . GLU A 1 86 ? 23.153 7.586 27.970 1.00 47.86 86 GLU A N 1
ATOM 636 C CA . GLU A 1 86 ? 23.286 7.839 26.542 1.00 48.30 86 GLU A CA 1
ATOM 637 C C . GLU A 1 86 ? 24.577 7.188 26.057 1.00 37.30 86 GLU A C 1
ATOM 638 O O . GLU A 1 86 ? 24.610 6.572 24.993 1.00 42.63 86 GLU A O 1
ATOM 644 N N . GLN A 1 87 ? 25.638 7.325 26.847 1.00 34.42 87 GLN A N 1
ATOM 645 C CA . GLN A 1 87 ? 26.927 6.737 26.499 1.00 39.08 87 GLN A CA 1
ATOM 646 C C . GLN A 1 87 ? 26.825 5.221 26.409 1.00 34.37 87 GLN A C 1
ATOM 647 O O . GLN A 1 87 ? 27.563 4.584 25.659 1.00 39.84 87 GLN A O 1
ATOM 653 N N . LEU A 1 88 ? 25.908 4.648 27.182 1.00 42.14 88 LEU A N 1
ATOM 654 C CA . LEU A 1 88 ? 25.713 3.204 27.198 1.00 44.84 88 LEU A CA 1
ATOM 655 C C . LEU A 1 88 ? 24.377 2.814 26.576 1.00 44.43 88 LEU A C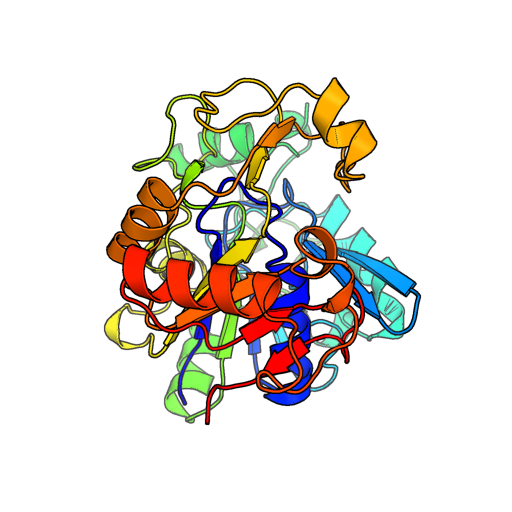 1
ATOM 656 O O . LEU A 1 88 ? 23.829 1.754 26.877 1.00 46.23 88 LEU A O 1
ATOM 661 N N . LYS A 1 89 ? 23.856 3.675 25.707 1.00 42.15 89 LYS A N 1
ATOM 662 C CA . LYS A 1 89 ? 22.583 3.413 25.049 1.00 44.71 89 LYS A CA 1
ATOM 663 C C . LYS A 1 89 ? 22.654 2.140 24.212 1.00 46.35 89 LYS A C 1
ATOM 664 O O . LYS A 1 89 ? 21.636 1.498 23.952 1.00 46.16 89 LYS A O 1
ATOM 670 N N . ASP A 1 90 ? 23.864 1.779 23.796 1.00 41.24 90 ASP A N 1
ATOM 671 C CA . ASP A 1 90 ? 24.073 0.582 22.990 1.00 51.66 90 ASP A CA 1
ATOM 672 C C . ASP A 1 90 ? 23.890 -0.685 23.819 1.00 53.74 90 ASP A C 1
ATOM 673 O O . ASP A 1 90 ? 23.796 -1.785 23.274 1.00 58.58 90 ASP A O 1
ATOM 678 N N . PHE A 1 91 ? 23.841 -0.525 25.138 1.00 56.34 91 PHE A N 1
ATOM 679 C CA . PHE A 1 91 ? 23.662 -1.658 26.040 1.00 56.49 91 PHE A CA 1
ATOM 680 C C . PHE A 1 91 ? 22.263 -1.658 26.645 1.00 53.74 91 PHE A C 1
ATOM 681 O O . PHE A 1 91 ? 21.920 -2.532 27.442 1.00 54.96 91 PHE A O 1
ATOM 689 N N . ASN A 1 92 ? 21.461 -0.670 26.261 1.00 54.71 92 ASN A N 1
ATOM 690 C CA . ASN A 1 92 ? 20.092 -0.546 26.749 1.00 56.30 92 ASN A CA 1
ATOM 691 C C . ASN A 1 92 ? 20.014 -0.556 28.272 1.00 54.46 92 ASN A C 1
ATOM 692 O O . ASN A 1 92 ? 19.216 -1.288 28.856 1.00 49.28 92 ASN A O 1
ATOM 697 N N . VAL A 1 93 ? 20.845 0.262 28.911 1.00 51.41 93 VAL A N 1
ATOM 698 C CA . VAL A 1 93 ? 20.859 0.343 30.366 1.00 48.71 93 VAL A CA 1
ATOM 699 C C . VAL A 1 93 ? 19.599 1.038 30.873 1.00 49.50 93 VAL A C 1
ATOM 700 O O . VAL A 1 93 ? 19.042 0.662 31.904 1.00 51.27 93 VAL A O 1
ATOM 704 N N . LYS A 1 94 ? 19.150 2.046 30.132 1.00 50.42 94 LYS A N 1
ATOM 705 C CA . LYS A 1 94 ? 17.959 2.810 30.489 1.00 53.25 94 LYS A CA 1
ATOM 706 C C . LYS A 1 94 ? 16.755 1.919 30.792 1.00 56.34 94 LYS A C 1
ATOM 707 O O . LYS A 1 94 ? 15.793 2.357 31.424 1.00 59.47 94 LYS A O 1
ATOM 713 N N . ASP A 1 95 ? 16.815 0.669 30.346 1.00 58.59 95 ASP A N 1
ATOM 714 C CA . ASP A 1 95 ? 15.720 -0.269 30.557 1.00 61.59 95 ASP A CA 1
ATOM 715 C C . ASP A 1 95 ? 15.891 -1.138 31.799 1.00 57.10 95 ASP A C 1
ATOM 716 O O . ASP A 1 95 ? 14.910 -1.638 32.350 1.00 59.32 95 ASP A O 1
ATOM 721 N N . ARG A 1 96 ? 17.132 -1.313 32.242 1.00 43.39 96 ARG A N 1
ATOM 722 C CA . ARG A 1 96 ? 17.404 -2.144 33.408 1.00 39.37 96 ARG A CA 1
ATOM 723 C C . ARG A 1 96 ? 18.198 -1.452 34.514 1.00 44.48 96 ARG A C 1
ATOM 724 O O . ARG A 1 96 ? 18.900 -2.107 35.285 1.00 42.65 96 ARG A O 1
ATOM 732 N N . VAL A 1 97 ? 18.082 -0.130 34.593 1.00 44.25 97 VAL A N 1
ATOM 733 C CA . VAL A 1 97 ? 18.779 0.633 35.622 1.00 45.39 97 VAL A CA 1
ATOM 734 C C . VAL A 1 97 ? 17.784 1.113 36.673 1.00 47.94 97 VAL A C 1
ATOM 735 O O . VAL A 1 97 ? 16.725 1.646 36.342 1.00 43.59 97 VAL A O 1
ATOM 739 N N . GLY A 1 98 ? 18.132 0.918 37.941 1.00 40.36 98 GLY A N 1
ATOM 740 C CA . GLY A 1 98 ? 17.256 1.336 39.018 1.00 43.38 98 GLY A CA 1
ATOM 741 C C . GLY A 1 98 ? 17.972 2.138 40.086 1.00 38.12 98 GLY A C 1
ATOM 742 O O . GLY A 1 98 ? 19.024 1.733 40.580 1.00 42.72 98 GLY A O 1
ATOM 743 N N . ILE A 1 99 ? 17.398 3.283 40.440 1.00 38.40 99 ILE A N 1
ATOM 744 C CA . ILE A 1 99 ? 17.972 4.155 41.457 1.00 33.87 99 ILE A CA 1
ATOM 745 C C . ILE A 1 99 ? 17.098 4.130 42.705 1.00 32.90 99 ILE A C 1
ATOM 746 O O . ILE A 1 99 ? 15.897 4.388 42.635 1.00 30.50 99 ILE A O 1
ATOM 751 N N . ASP A 1 100 ? 17.703 3.817 43.846 1.00 36.41 100 ASP A N 1
ATOM 752 C CA . ASP A 1 100 ? 16.969 3.766 45.103 1.00 35.81 100 ASP A CA 1
ATOM 753 C C . ASP A 1 100 ? 16.355 5.135 45.385 1.00 33.97 100 ASP A C 1
ATOM 754 O O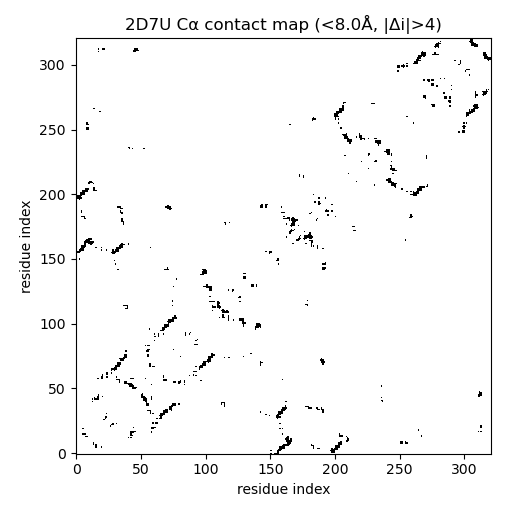 . ASP A 1 100 ? 17.042 6.155 45.334 1.00 27.75 100 ASP A O 1
ATOM 759 N N . TYR A 1 101 ? 15.059 5.149 45.683 1.00 34.76 101 TYR A N 1
ATOM 760 C CA . TYR A 1 101 ? 14.342 6.391 45.953 1.00 36.55 101 TYR A CA 1
ATOM 761 C C . TYR A 1 101 ? 14.823 7.092 47.222 1.00 33.59 101 TYR A C 1
ATOM 762 O O . TYR A 1 101 ? 14.301 8.143 47.593 1.00 39.88 101 TYR A O 1
ATOM 771 N N . ARG A 1 102 ? 15.821 6.508 47.880 1.00 28.34 102 ARG A N 1
ATOM 772 C CA . ARG A 1 102 ? 16.369 7.081 49.105 1.00 34.92 102 ARG A CA 1
ATOM 773 C C . ARG A 1 102 ? 17.806 7.564 48.931 1.00 34.62 102 ARG A C 1
ATOM 774 O O . ARG A 1 102 ? 18.512 7.803 49.911 1.00 44.61 102 ARG A O 1
ATOM 782 N N . CYS A 1 103 ? 18.236 7.709 47.681 1.00 28.45 103 CYS A N 1
ATOM 783 C CA . CYS A 1 103 ? 19.589 8.172 47.391 1.00 26.52 103 CYS A CA 1
ATOM 784 C C . CYS A 1 103 ? 19.658 9.691 47.469 1.00 28.08 103 CYS A C 1
ATOM 785 O O . CYS A 1 103 ? 18.742 10.385 47.028 1.00 39.52 103 CYS A O 1
ATOM 788 N N . ALA A 1 104 ? 20.746 10.205 48.033 1.00 27.41 104 ALA A N 1
ATOM 789 C CA . ALA A 1 104 ? 20.928 11.646 48.152 1.00 38.44 104 ALA A CA 1
ATOM 790 C C . ALA A 1 104 ? 21.340 12.202 46.795 1.00 32.85 104 ALA A C 1
ATOM 791 O O . ALA A 1 104 ? 22.050 11.541 46.037 1.00 38.55 104 ALA A O 1
ATOM 793 N N . ILE A 1 105 ? 20.892 13.415 46.490 1.00 37.40 105 ILE A N 1
ATOM 794 C CA . ILE A 1 105 ? 21.211 14.045 45.214 1.00 32.97 105 ILE A CA 1
ATOM 795 C C . ILE A 1 105 ? 22.283 15.122 45.325 1.00 35.66 105 ILE A C 1
ATOM 796 O O . ILE A 1 105 ? 22.318 15.891 46.286 1.00 41.65 105 ILE A O 1
ATOM 801 N N . ILE A 1 106 ? 23.155 15.164 44.323 1.00 39.93 106 ILE A N 1
ATOM 802 C CA . ILE A 1 106 ? 24.230 16.143 44.270 1.00 43.89 106 ILE A CA 1
ATOM 803 C C . ILE A 1 106 ? 23.768 17.327 43.429 1.00 51.07 106 ILE A C 1
ATOM 804 O O . ILE A 1 106 ? 23.607 17.211 42.214 1.00 57.49 106 ILE A O 1
ATOM 809 N N . GLU A 1 107 ? 23.550 18.462 44.084 1.00 54.01 107 GLU A N 1
ATOM 810 C CA . GLU A 1 107 ? 23.096 19.666 43.400 1.00 52.07 107 GLU A CA 1
ATOM 811 C C . GLU A 1 107 ? 24.261 20.548 42.965 1.00 56.76 107 GLU A C 1
ATOM 812 O O . GLU A 1 107 ? 25.367 20.439 43.494 1.00 52.73 107 GLU A O 1
ATOM 818 N N . GLU A 1 108 ? 24.002 21.421 41.996 1.00 56.94 108 GLU A N 1
ATOM 819 C CA . GLU A 1 108 ? 25.023 22.325 41.476 1.00 52.61 108 GLU A CA 1
ATOM 820 C C . GLU A 1 108 ? 25.715 23.128 42.571 1.00 51.88 108 GLU A C 1
ATOM 821 O O . GLU A 1 108 ? 26.921 23.369 42.501 1.00 53.58 108 GLU A O 1
ATOM 827 N N . LYS A 1 109 ? 24.956 23.545 43.581 1.00 51.44 109 LYS A N 1
ATOM 828 C CA . LYS A 1 109 ? 25.525 24.321 44.677 1.00 52.31 109 LYS A CA 1
ATOM 829 C C . LYS A 1 109 ? 26.576 23.514 45.431 1.00 54.48 109 LYS A C 1
ATOM 830 O O . LYS A 1 109 ? 27.387 24.070 46.172 1.00 59.53 109 LYS A O 1
ATOM 836 N N . HIS A 1 110 ? 26.555 22.199 45.236 1.00 55.63 110 HIS A N 1
ATOM 837 C CA . HIS A 1 110 ? 27.519 21.311 45.877 1.00 56.65 110 HIS A CA 1
ATOM 838 C C . HIS A 1 110 ? 28.745 21.217 44.979 1.00 56.23 110 HIS A C 1
ATOM 839 O O . HIS A 1 110 ? 29.883 21.286 45.445 1.00 51.77 110 HIS A O 1
ATOM 846 N N . LYS A 1 111 ? 28.495 21.059 43.684 1.00 62.03 111 LYS A N 1
ATOM 847 C CA . LYS A 1 111 ? 29.557 20.957 42.693 1.00 68.61 111 LYS A CA 1
ATOM 848 C C . LYS A 1 111 ? 30.330 22.270 42.634 1.00 72.23 111 LYS A C 1
ATOM 849 O O . LYS A 1 111 ? 31.520 22.286 42.321 1.00 71.59 111 LYS A O 1
ATOM 855 N N . GLN A 1 112 ? 29.634 23.363 42.943 1.00 75.49 112 GLN A N 1
ATOM 856 C CA . GLN A 1 112 ? 30.212 24.705 42.948 1.00 78.71 112 GLN A CA 1
ATOM 857 C C . GLN A 1 112 ? 31.457 24.832 42.077 1.00 80.13 112 GLN A C 1
ATOM 858 O O . GLN A 1 112 ? 31.578 25.762 41.280 1.00 77.44 112 GLN A O 1
ATOM 864 N N . SER A 1 129 ? 33.024 17.025 41.465 1.00 57.26 129 SER A N 1
ATOM 865 C CA . SER A 1 129 ? 32.054 15.980 41.766 1.00 56.61 129 SER A CA 1
ATOM 866 C C . SER A 1 129 ? 30.955 16.504 42.683 1.00 56.63 129 SER A C 1
ATOM 867 O O . SER A 1 129 ? 29.767 16.340 42.402 1.00 50.75 129 SER A O 1
ATOM 870 N N . GLY A 1 130 ? 31.359 17.137 43.780 1.00 58.17 130 GLY A N 1
ATOM 871 C CA . GLY A 1 130 ? 30.397 17.675 44.723 1.00 59.77 130 GLY A CA 1
ATOM 872 C C . GLY A 1 130 ? 29.958 16.649 45.748 1.00 60.54 130 GLY A C 1
ATOM 873 O O . GLY A 1 130 ? 29.040 16.895 46.531 1.00 57.69 130 GLY A O 1
ATOM 874 N N . CYS A 1 131 ? 30.617 15.494 45.746 1.00 57.97 131 CYS A N 1
ATOM 875 C CA . CYS A 1 131 ? 30.292 14.423 46.681 1.00 54.68 131 CYS A CA 1
ATOM 876 C C . CYS A 1 131 ? 30.528 14.855 48.122 1.00 52.39 131 CYS A C 1
ATOM 877 O O . CYS A 1 131 ? 29.719 14.570 49.006 1.00 52.08 131 CYS A O 1
ATOM 880 N N . GLY A 1 132 ? 31.643 15.542 48.353 1.00 47.22 132 GLY A N 1
ATOM 881 C CA . GLY A 1 132 ? 31.966 16.004 49.690 1.00 38.85 132 GLY A CA 1
ATOM 882 C C . GLY A 1 132 ? 30.884 16.896 50.267 1.00 45.24 132 GLY A C 1
ATOM 883 O O . GLY A 1 132 ? 30.244 16.534 51.254 1.00 48.39 132 GLY A O 1
ATOM 884 N N . PRO A 1 133 ? 30.660 18.080 49.673 1.00 40.90 133 PRO A N 1
ATOM 885 C CA . PRO A 1 133 ? 29.640 19.025 50.138 1.00 40.17 133 PRO A CA 1
ATOM 886 C C . PRO A 1 133 ? 28.258 18.385 50.242 1.00 38.43 133 PRO A C 1
ATOM 887 O O . PRO A 1 133 ? 27.474 18.719 51.131 1.00 41.37 133 PRO A O 1
ATOM 891 N N . ALA A 1 134 ? 27.966 17.464 49.329 1.00 42.85 134 ALA A N 1
ATOM 892 C CA . ALA A 1 134 ? 26.680 16.778 49.317 1.00 40.42 134 ALA A CA 1
ATOM 893 C C . ALA A 1 134 ? 26.469 15.991 50.606 1.00 42.10 134 ALA A C 1
ATOM 894 O O . ALA A 1 134 ? 25.439 16.131 51.266 1.00 31.21 134 ALA A O 1
ATOM 896 N N . ASN A 1 135 ? 27.446 15.162 50.958 1.00 42.37 135 ASN A N 1
ATOM 897 C CA . ASN A 1 135 ? 27.359 14.362 52.173 1.00 42.48 135 ASN A CA 1
ATOM 898 C C . ASN A 1 135 ? 27.297 15.251 53.410 1.00 40.88 135 ASN A C 1
ATOM 899 O O . ASN A 1 135 ? 26.732 14.864 54.433 1.00 46.64 135 ASN A O 1
ATOM 904 N N . ALA A 1 136 ? 27.877 16.443 53.310 1.00 41.15 136 ALA A N 1
ATOM 905 C CA . ALA A 1 136 ? 27.878 17.388 54.420 1.00 45.26 136 ALA A CA 1
ATOM 906 C C . ALA A 1 136 ? 26.442 17.664 54.847 1.00 49.28 136 ALA A C 1
ATOM 907 O O . ALA A 1 136 ? 26.110 17.600 56.031 1.00 48.88 136 ALA A O 1
ATOM 909 N N . ASP A 1 137 ? 25.594 17.971 53.869 1.00 41.81 137 ASP A N 1
ATOM 910 C CA . ASP A 1 137 ? 24.187 18.248 54.128 1.00 47.93 137 ASP A CA 1
ATOM 911 C C . ASP A 1 137 ? 23.435 16.937 54.326 1.00 46.07 137 ASP A C 1
ATOM 912 O O . ASP A 1 137 ? 22.387 16.901 54.969 1.00 39.67 137 ASP A O 1
ATOM 917 N N . ARG A 1 138 ? 23.980 15.863 53.763 1.00 46.23 138 ARG A N 1
ATOM 918 C CA . ARG A 1 138 ? 23.381 14.539 53.875 1.00 44.23 138 ARG A CA 1
ATOM 919 C C . ARG A 1 138 ? 23.263 14.153 55.345 1.00 41.63 138 ARG A C 1
ATOM 920 O O . ARG A 1 138 ? 22.185 13.794 55.820 1.00 35.87 138 ARG A O 1
ATOM 928 N N . VAL A 1 139 ? 24.381 14.233 56.059 1.00 39.50 139 VAL A N 1
ATOM 929 C CA . VAL A 1 139 ? 24.414 13.903 57.477 1.00 42.76 139 VAL A CA 1
ATOM 930 C C . VAL A 1 139 ? 23.730 15.005 58.279 1.00 45.54 139 VAL A C 1
ATOM 931 O O . VAL A 1 139 ? 23.411 14.828 59.454 1.00 39.07 139 VAL A O 1
ATOM 935 N N . MET A 1 140 ? 23.509 16.144 57.630 1.00 48.01 140 MET A N 1
ATOM 936 C CA . MET A 1 140 ? 22.863 17.283 58.269 1.00 46.60 140 MET A CA 1
ATOM 937 C C . MET A 1 140 ? 21.380 17.282 57.911 1.00 44.26 140 MET A C 1
ATOM 938 O O . MET A 1 140 ? 20.632 18.179 58.302 1.00 42.61 140 MET A O 1
ATOM 943 N N . ARG A 1 141 ? 20.967 16.263 57.163 1.00 48.46 141 ARG A N 1
ATOM 944 C CA . ARG A 1 141 ? 19.582 16.116 56.728 1.00 53.10 141 ARG A CA 1
ATOM 945 C C . ARG A 1 141 ? 19.025 17.389 56.101 1.00 54.01 141 ARG A C 1
ATOM 946 O O . ARG A 1 141 ? 17.960 17.870 56.491 1.00 46.91 141 ARG A O 1
ATOM 954 N N . LYS A 1 142 ? 19.745 17.931 55.124 1.00 56.12 142 LYS A N 1
ATOM 955 C CA . LYS A 1 142 ? 19.314 19.146 54.444 1.00 54.38 142 LYS A CA 1
ATOM 956 C C . LYS A 1 142 ? 19.180 18.926 52.942 1.00 53.73 142 LYS A C 1
ATOM 957 O O . LYS A 1 142 ? 18.561 19.726 52.242 1.00 60.39 142 LYS A O 1
ATOM 963 N N . ALA A 1 143 ? 19.762 17.837 52.451 1.00 49.15 143 ALA A N 1
ATOM 964 C CA . ALA A 1 143 ? 19.704 17.514 51.031 1.00 52.89 143 ALA A CA 1
ATOM 965 C C . ALA A 1 143 ? 18.442 16.720 50.715 1.00 49.74 143 ALA A C 1
ATOM 966 O O . ALA A 1 143 ? 17.885 16.054 51.587 1.00 51.76 143 ALA A O 1
ATOM 968 N N . LYS A 1 144 ? 17.994 16.796 49.466 1.00 48.08 144 LYS A N 1
ATOM 969 C CA . LYS A 1 144 ? 16.799 16.080 49.035 1.00 46.30 144 LYS A CA 1
ATOM 970 C C . LYS A 1 144 ? 17.138 14.639 48.669 1.00 42.00 144 LYS A C 1
ATOM 971 O O . LYS A 1 144 ? 18.287 14.213 48.784 1.00 45.32 144 LYS A O 1
ATOM 977 N N . GLN A 1 145 ? 16.130 13.894 48.225 1.00 36.84 145 GLN A N 1
ATOM 978 C CA . GLN A 1 145 ? 16.320 12.502 47.838 1.00 27.87 145 GLN A CA 1
ATOM 979 C C . GLN A 1 145 ? 15.943 12.278 46.379 1.00 32.34 145 GLN A C 1
ATOM 980 O O . GLN A 1 145 ? 15.472 13.191 45.700 1.00 31.19 145 GLN A O 1
ATOM 986 N N . ALA A 1 146 ? 16.147 11.052 45.907 1.00 34.27 146 ALA A N 1
ATOM 987 C CA . ALA A 1 146 ? 15.851 10.693 44.526 1.00 31.33 146 ALA A CA 1
ATOM 988 C C . ALA A 1 146 ? 14.392 10.897 44.131 1.00 32.65 146 ALA A C 1
ATOM 989 O O . ALA A 1 146 ? 14.104 11.309 43.009 1.00 49.40 146 ALA A O 1
ATOM 991 N N . LYS A 1 147 ? 13.471 10.613 45.047 1.00 33.39 147 LYS A N 1
ATOM 992 C CA . LYS A 1 147 ? 12.050 10.759 44.746 1.00 47.04 147 LYS A CA 1
ATOM 993 C C . LYS A 1 147 ? 11.568 12.206 44.829 1.00 41.19 147 LYS A C 1
ATOM 994 O O . LYS A 1 147 ? 10.374 12.475 44.695 1.00 52.29 147 LYS A O 1
ATOM 1000 N N . ASP A 1 148 ? 12.495 13.134 45.045 1.00 45.11 148 ASP A N 1
ATOM 1001 C CA . ASP A 1 148 ? 12.147 14.547 45.141 1.00 44.20 148 ASP A CA 1
ATOM 1002 C C . ASP A 1 148 ? 12.326 15.273 43.811 1.00 49.12 148 ASP A C 1
ATOM 1003 O O . ASP A 1 148 ? 11.860 16.400 43.643 1.00 55.95 148 ASP A O 1
ATOM 1008 N N . VAL A 1 149 ? 13.006 14.626 42.870 1.00 46.07 149 VAL A N 1
ATOM 1009 C CA . VAL A 1 149 ? 13.231 15.213 41.554 1.00 40.00 149 VAL A CA 1
ATOM 1010 C C . VAL A 1 149 ? 12.346 14.499 40.532 1.00 43.85 149 VAL A C 1
ATOM 1011 O O . VAL A 1 149 ? 12.244 13.272 40.537 1.00 40.08 149 VAL A O 1
ATOM 1015 N N . LYS A 1 150 ? 11.704 15.274 39.663 1.00 44.10 150 LYS A N 1
ATOM 1016 C CA . LYS A 1 150 ? 10.816 14.716 38.648 1.00 46.56 150 LYS A CA 1
ATOM 1017 C C . LYS A 1 150 ? 11.564 13.913 37.589 1.00 41.63 150 LYS A C 1
ATOM 1018 O O . LYS A 1 150 ? 11.112 12.842 37.182 1.00 31.19 150 LYS A O 1
ATOM 1024 N N . GLU A 1 151 ? 12.702 14.434 37.141 1.00 41.87 151 GLU A N 1
ATOM 1025 C CA . GLU A 1 151 ? 13.505 13.758 36.128 1.00 50.87 151 GLU A CA 1
ATOM 1026 C C . GLU A 1 151 ? 13.792 12.320 36.542 1.00 49.81 151 GLU A C 1
ATOM 1027 O O . GLU A 1 151 ? 13.837 11.418 35.705 1.00 49.94 151 GLU A O 1
ATOM 1033 N N . LEU A 1 152 ? 13.984 12.116 37.841 1.00 52.87 152 LEU A N 1
ATOM 1034 C CA . LEU A 1 152 ? 14.263 10.791 38.378 1.00 58.13 152 LEU A CA 1
ATOM 1035 C C . LEU A 1 152 ? 13.011 10.202 39.018 1.00 66.40 152 LEU A C 1
ATOM 1036 O O . LEU A 1 152 ? 12.638 10.572 40.132 1.00 82.23 152 LEU A O 1
ATOM 1041 N N . GLU A 1 153 ? 12.363 9.286 38.307 1.00 59.82 153 GLU A N 1
ATOM 1042 C CA . GLU A 1 153 ? 11.155 8.644 38.810 1.00 58.94 153 GLU A CA 1
ATOM 1043 C C . GLU A 1 153 ? 10.959 7.290 38.129 1.00 52.64 153 GLU A C 1
ATOM 1044 O O . GLU A 1 153 ? 10.757 6.276 38.798 1.00 55.61 153 GLU A O 1
ATOM 1050 N N . PRO A 1 154 ? 11.018 7.255 36.785 1.00 50.81 154 PRO A N 1
ATOM 1051 C CA . PRO 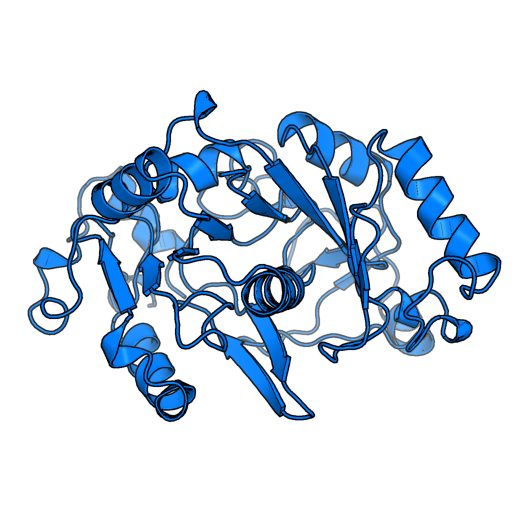A 1 154 ? 10.842 5.994 36.056 1.00 50.91 154 PRO A CA 1
ATOM 1052 C C . PRO A 1 154 ? 11.942 4.980 36.360 1.00 46.14 154 PRO A C 1
ATOM 1053 O O . PRO A 1 154 ? 11.903 3.848 35.878 1.00 47.95 154 PRO A O 1
ATOM 1057 N N . TYR A 1 155 ? 12.920 5.393 37.161 1.00 42.31 155 TYR A N 1
ATOM 1058 C CA . TYR A 1 155 ? 14.035 4.524 37.518 1.00 39.29 155 TYR A CA 1
ATOM 1059 C C . TYR A 1 155 ? 14.038 4.199 39.007 1.00 39.25 155 TYR A C 1
ATOM 1060 O O . TYR A 1 155 ? 14.697 3.255 39.444 1.00 38.78 155 TYR A O 1
ATOM 1069 N N . LEU A 1 156 ? 13.299 4.986 39.781 1.00 28.57 156 LEU A N 1
ATOM 1070 C CA . LEU A 1 156 ? 13.221 4.782 41.222 1.00 30.52 156 LEU A CA 1
ATOM 1071 C C . LEU A 1 156 ? 12.739 3.384 41.584 1.00 30.79 156 LEU A C 1
ATOM 1072 O O . LEU A 1 156 ? 11.984 2.757 40.840 1.00 36.68 156 LEU A O 1
ATOM 1077 N N . THR A 1 157 ? 13.190 2.904 42.737 1.00 31.48 157 THR A N 1
ATOM 1078 C CA . THR A 1 157 ? 12.828 1.580 43.222 1.00 34.03 157 THR A CA 1
ATOM 1079 C C . THR A 1 157 ? 13.476 1.369 44.585 1.00 30.01 157 THR A C 1
ATOM 1080 O O . THR A 1 157 ? 14.120 2.271 45.119 1.00 36.49 157 THR A O 1
ATOM 1084 N N . ASP A 1 158 ? 13.302 0.178 45.147 1.00 30.22 158 ASP A N 1
ATOM 1085 C CA . ASP A 1 158 ? 13.883 -0.139 46.443 1.00 32.69 158 ASP A CA 1
ATOM 1086 C C . ASP A 1 158 ? 14.993 -1.165 46.244 1.00 31.00 158 ASP A C 1
ATOM 1087 O O . ASP A 1 158 ? 14.745 -2.371 46.245 1.00 38.44 158 ASP A O 1
ATOM 1092 N N . VAL A 1 159 ? 16.216 -0.676 46.064 1.00 31.49 159 VAL A N 1
ATOM 1093 C CA . VAL A 1 159 ? 17.370 -1.543 45.852 1.00 23.49 159 VAL A CA 1
ATOM 1094 C C . VAL A 1 159 ? 17.484 -2.602 46.944 1.00 19.78 159 VAL A C 1
ATOM 1095 O O . VAL A 1 159 ? 17.705 -3.778 46.656 1.00 24.69 159 VAL A O 1
ATOM 1099 N N . ALA A 1 160 ? 17.333 -2.181 48.196 1.00 26.48 160 ALA A N 1
ATOM 1100 C CA . ALA A 1 160 ? 17.415 -3.099 49.326 1.00 29.51 160 ALA A CA 1
ATOM 1101 C C . ALA A 1 160 ? 16.385 -4.213 49.163 1.00 35.14 160 ALA A C 1
ATOM 1102 O O . ALA A 1 160 ? 16.612 -5.351 49.572 1.00 31.90 160 ALA A O 1
ATOM 1104 N N . GLN A 1 161 ? 15.252 -3.872 48.557 1.00 36.72 161 GLN A N 1
ATOM 1105 C CA . GLN A 1 161 ? 14.176 -4.829 48.327 1.00 47.57 161 GLN A CA 1
ATOM 1106 C C . GLN A 1 161 ? 14.581 -5.879 47.297 1.00 42.13 161 GLN A C 1
ATOM 1107 O O . GLN A 1 161 ? 14.650 -7.070 47.601 1.00 33.92 161 GLN A O 1
ATOM 1113 N N . GLU A 1 162 ? 14.847 -5.421 46.078 1.00 41.60 162 GLU A N 1
ATOM 1114 C CA . GLU A 1 162 ? 15.236 -6.301 44.982 1.00 39.81 162 GLU A CA 1
ATOM 1115 C C . GLU A 1 162 ? 16.427 -7.190 45.323 1.00 33.69 162 GLU A C 1
ATOM 1116 O O . GLU A 1 162 ? 16.424 -8.381 45.017 1.00 41.54 162 GLU A O 1
ATOM 1122 N N . ILE A 1 163 ? 17.445 -6.611 45.952 1.00 28.80 163 ILE A N 1
ATOM 1123 C CA . ILE A 1 163 ? 18.632 -7.374 46.323 1.00 35.04 163 ILE A CA 1
ATOM 1124 C C . ILE A 1 163 ? 18.261 -8.540 47.234 1.00 31.93 163 ILE A C 1
ATOM 1125 O O . ILE A 1 163 ? 18.623 -9.686 46.967 1.00 38.01 163 ILE A O 1
ATOM 1130 N N . ASN A 1 164 ? 17.535 -8.245 48.307 1.00 30.93 164 ASN A N 1
ATOM 1131 C CA . ASN A 1 164 ? 17.121 -9.278 49.247 1.00 37.52 164 ASN A CA 1
ATOM 1132 C C . ASN A 1 164 ? 16.207 -10.303 48.581 1.00 36.49 164 ASN A C 1
ATOM 1133 O O . ASN A 1 164 ? 16.327 -11.501 48.833 1.00 35.72 164 ASN A O 1
ATOM 1138 N N . ASP A 1 165 ? 15.298 -9.833 47.731 1.00 36.40 165 ASP A N 1
ATOM 1139 C CA . ASP A 1 165 ? 14.380 -10.726 47.029 1.00 42.57 165 ASP A CA 1
ATOM 1140 C C . ASP A 1 165 ? 15.159 -11.791 46.266 1.00 44.71 165 ASP A C 1
ATOM 1141 O O . ASP A 1 165 ? 14.942 -12.989 46.455 1.00 52.52 165 ASP A O 1
ATOM 1146 N N . ALA A 1 166 ? 16.066 -11.343 45.405 1.00 43.90 166 ALA A N 1
ATOM 1147 C CA . ALA A 1 166 ? 16.884 -12.244 44.604 1.00 47.66 166 ALA A CA 1
ATOM 1148 C C . ALA A 1 166 ? 17.818 -13.062 45.488 1.00 45.27 166 ALA A C 1
ATOM 1149 O O . ALA A 1 166 ? 18.123 -14.215 45.185 1.00 51.51 166 ALA A O 1
ATOM 1151 N N . LEU A 1 167 ? 18.267 -12.461 46.584 1.00 44.16 167 LEU A N 1
ATOM 1152 C CA . LEU A 1 167 ? 19.166 -13.143 47.504 1.00 44.35 167 LEU A CA 1
ATOM 1153 C C . LEU A 1 167 ? 18.465 -14.350 48.125 1.00 44.74 167 LEU A C 1
ATOM 1154 O O . LEU A 1 167 ? 19.083 -15.393 48.343 1.00 39.08 167 LEU A O 1
ATOM 1159 N N . ASP A 1 168 ? 17.173 -14.204 48.405 1.00 49.82 168 ASP A N 1
ATOM 1160 C CA . ASP A 1 168 ? 16.385 -15.287 48.989 1.00 53.20 168 ASP A CA 1
ATOM 1161 C C . ASP A 1 168 ? 16.077 -16.329 47.921 1.00 52.18 168 ASP A C 1
ATOM 1162 O O . ASP A 1 168 ? 15.919 -17.514 48.215 1.00 48.46 168 ASP A O 1
ATOM 1167 N N . GLU A 1 169 ? 15.992 -15.869 46.678 1.00 53.72 169 GLU A N 1
ATOM 1168 C CA . GLU A 1 169 ? 15.699 -16.736 45.546 1.00 60.15 169 GLU A CA 1
ATOM 1169 C C . GLU A 1 169 ? 16.966 -17.410 45.032 1.00 61.31 169 GLU A C 1
ATOM 1170 O O . GLU A 1 169 ? 16.988 -17.953 43.927 1.00 68.35 169 GLU A O 1
ATOM 1176 N N . GLY A 1 170 ? 18.019 -17.370 45.842 1.00 61.96 170 GLY A N 1
ATOM 1177 C CA . GLY A 1 170 ? 19.278 -17.982 45.456 1.00 62.25 170 GLY A CA 1
ATOM 1178 C C . GLY A 1 170 ? 19.903 -17.338 44.234 1.00 61.22 170 GLY A C 1
ATOM 1179 O O . GLY A 1 170 ? 20.736 -17.945 43.562 1.00 53.01 170 GLY A O 1
ATOM 1180 N N . SER A 1 171 ? 19.502 -16.106 43.942 1.00 58.37 171 SER A N 1
ATOM 1181 C CA . SER A 1 171 ? 20.033 -15.383 42.793 1.00 56.25 171 SER A CA 1
ATOM 1182 C C . SER A 1 171 ? 21.381 -14.754 43.129 1.00 57.21 171 SER A C 1
ATOM 1183 O O . SER A 1 171 ? 21.635 -14.383 44.275 1.00 61.64 171 SER A O 1
ATOM 1186 N N . LEU A 1 172 ? 22.242 -14.637 42.123 1.00 48.18 172 LEU A N 1
ATOM 1187 C CA . LEU A 1 172 ? 23.564 -14.054 42.312 1.00 47.42 172 LEU A CA 1
ATOM 1188 C C . LEU A 1 172 ? 23.515 -12.530 42.257 1.00 47.74 172 LEU A C 1
ATOM 1189 O O . LEU A 1 172 ? 22.982 -11.948 41.311 1.00 38.01 172 LEU A O 1
ATOM 1194 N N . VAL A 1 173 ? 24.078 -11.890 43.277 1.00 43.01 173 VAL A N 1
ATOM 1195 C CA . VAL A 1 173 ? 24.103 -10.434 43.350 1.00 35.35 173 VAL A CA 1
ATOM 1196 C C . VAL A 1 173 ? 25.532 -9.925 43.505 1.00 31.63 173 VAL A C 1
ATOM 1197 O O . VAL A 1 173 ? 26.238 -10.302 44.440 1.00 25.74 173 VAL A O 1
ATOM 1201 N N . LEU A 1 174 ? 25.950 -9.063 42.583 1.00 25.66 174 LEU A N 1
ATOM 1202 C CA . LEU A 1 174 ? 27.295 -8.501 42.616 1.00 28.73 174 LEU A CA 1
ATOM 1203 C C . LEU A 1 174 ? 27.256 -7.007 42.921 1.00 23.75 174 LEU A C 1
ATOM 1204 O O . LEU A 1 174 ? 26.621 -6.234 42.204 1.00 27.98 174 LEU A O 1
ATOM 1209 N N . VAL A 1 175 ? 27.936 -6.608 43.991 1.00 27.44 175 VAL A N 1
ATOM 1210 C CA . VAL A 1 175 ? 27.985 -5.205 44.387 1.00 26.71 175 VAL A CA 1
ATOM 1211 C C . VAL A 1 175 ? 29.423 -4.699 44.339 1.00 27.31 175 VAL A C 1
ATOM 1212 O O . VAL A 1 175 ? 30.358 -5.423 44.684 1.00 22.20 175 VAL A O 1
ATOM 1216 N N . GLU A 1 176 ? 29.594 -3.454 43.906 1.00 16.86 176 GLU A N 1
ATOM 1217 C CA . GLU A 1 176 ? 30.922 -2.861 43.818 1.00 27.05 176 GLU A CA 1
ATOM 1218 C C . GLU A 1 176 ? 30.993 -1.522 44.542 1.00 25.07 176 GLU A C 1
ATOM 1219 O O . GLU A 1 176 ? 30.095 -0.688 44.421 1.00 23.92 176 GLU A O 1
ATOM 1225 N N . GLY A 1 177 ? 32.068 -1.325 45.297 1.00 34.01 177 GLY A N 1
ATOM 1226 C CA . GLY A 1 177 ? 32.244 -0.083 46.025 1.00 27.65 177 GLY A CA 1
ATOM 1227 C C . GLY A 1 177 ? 33.146 0.871 45.268 1.00 28.95 177 GLY A C 1
ATOM 1228 O O . GLY A 1 177 ? 33.551 0.589 44.140 1.00 25.81 177 GLY A O 1
ATOM 1229 N N . THR A 1 178 ? 33.460 2.005 45.885 1.00 29.17 178 THR A N 1
ATOM 1230 C CA . THR A 1 178 ? 34.324 2.997 45.259 1.00 28.16 178 THR A CA 1
ATOM 1231 C C . THR A 1 178 ? 35.523 3.313 46.145 1.00 23.52 178 THR A C 1
ATOM 1232 O O . THR A 1 178 ? 35.548 2.953 47.323 1.00 23.39 178 THR A O 1
ATOM 1236 N N . GLN A 1 179 ? 36.515 3.987 45.570 1.00 18.54 179 GLN A N 1
ATOM 1237 C CA . GLN A 1 179 ? 37.726 4.345 46.299 1.00 24.97 179 GLN A CA 1
ATOM 1238 C C . GLN A 1 179 ? 38.395 3.104 46.878 1.00 21.70 179 GLN A C 1
ATOM 1239 O O . GLN A 1 179 ? 38.179 1.991 46.399 1.00 28.19 179 GLN A O 1
ATOM 1245 N N . GLY A 1 180 ? 39.208 3.304 47.910 1.00 26.48 180 GLY A N 1
ATOM 1246 C CA . GLY A 1 180 ? 39.894 2.189 48.535 1.00 26.53 180 GLY A CA 1
ATOM 1247 C C . GLY A 1 180 ? 40.057 2.371 50.030 1.00 28.95 180 GLY A C 1
ATOM 1248 O O . GLY A 1 180 ? 39.862 3.467 50.556 1.00 22.20 180 GLY A O 1
ATOM 1249 N N . PHE A 1 181 ? 40.414 1.289 50.715 1.00 25.30 181 PHE A N 1
ATOM 1250 C CA . PHE A 1 181 ? 40.611 1.311 52.160 1.00 23.93 181 PHE A CA 1
ATOM 1251 C C . PHE A 1 181 ? 41.464 2.506 52.574 1.00 24.07 181 PHE A C 1
ATOM 1252 O O . PHE A 1 181 ? 41.210 3.137 53.600 1.00 27.03 181 PHE A O 1
ATOM 1260 N N . GLY A 1 182 ? 42.471 2.814 51.764 1.00 24.32 182 GLY A N 1
ATOM 1261 C CA . GLY A 1 182 ? 43.351 3.929 52.061 1.00 26.90 182 GLY A CA 1
ATOM 1262 C C . GLY A 1 182 ? 42.638 5.266 52.138 1.00 31.97 182 GLY A C 1
ATOM 1263 O O . GLY A 1 182 ? 43.138 6.207 52.755 1.00 26.40 182 GLY A O 1
ATOM 1264 N N . LEU A 1 183 ? 41.469 5.354 51.511 1.00 24.84 183 LEU A N 1
ATOM 1265 C CA . LEU A 1 183 ? 40.693 6.588 51.514 1.00 23.37 183 LEU A CA 1
ATOM 1266 C C . LEU A 1 183 ? 39.518 6.513 52.481 1.00 20.90 183 LEU A C 1
ATOM 1267 O O . LEU A 1 183 ? 38.684 7.416 52.525 1.00 18.21 183 LEU A O 1
ATOM 1272 N N . SER A 1 184 ? 39.458 5.433 53.254 1.00 27.76 184 SER A N 1
ATOM 1273 C CA . SER A 1 184 ? 38.380 5.246 54.219 1.00 24.41 184 SER A CA 1
ATOM 1274 C C . SER A 1 184 ? 38.292 6.437 55.166 1.00 26.13 184 SER A C 1
ATOM 1275 O O . SER A 1 184 ? 39.310 6.991 55.577 1.00 22.05 184 SER A O 1
ATOM 1278 N N . LEU A 1 185 ? 37.069 6.829 55.509 1.00 26.02 185 LEU A N 1
ATOM 1279 C CA . LEU A 1 185 ? 36.861 7.954 56.408 1.00 19.84 185 LEU A CA 1
ATOM 1280 C C . LEU A 1 185 ? 37.281 7.605 57.831 1.00 21.93 185 LEU A C 1
ATOM 1281 O O . LEU A 1 185 ? 37.694 8.478 58.594 1.00 26.41 185 LEU A O 1
ATOM 1286 N N . TYR A 1 186 ? 37.178 6.328 58.187 1.00 16.54 186 TYR A N 1
ATOM 1287 C CA . TYR A 1 186 ? 37.551 5.890 59.526 1.00 18.18 186 TYR A CA 1
ATOM 1288 C C . TYR A 1 186 ? 38.975 5.348 59.571 1.00 26.41 186 TYR A C 1
ATOM 1289 O O . TYR A 1 186 ? 39.788 5.777 60.390 1.00 29.04 186 TYR A O 1
ATOM 1298 N N . TYR A 1 187 ? 39.272 4.407 58.680 1.00 31.22 187 TYR A N 1
ATOM 1299 C CA . TYR A 1 187 ? 40.586 3.775 58.636 1.00 36.25 187 TYR A CA 1
ATOM 1300 C C . TYR A 1 187 ? 41.479 4.273 57.506 1.00 37.26 187 TYR A C 1
ATOM 1301 O O . TYR A 1 187 ? 42.370 3.556 57.051 1.00 40.39 187 TYR A O 1
ATOM 1310 N N . GLY A 1 188 ? 41.247 5.503 57.061 1.00 40.46 188 GLY A N 1
ATOM 1311 C CA . GLY A 1 188 ? 42.052 6.055 55.987 1.00 39.43 188 GLY A CA 1
ATOM 1312 C C . GLY A 1 188 ? 43.113 7.026 56.469 1.00 41.09 188 GLY A C 1
ATOM 1313 O O . GLY A 1 188 ? 43.233 7.293 57.665 1.00 42.49 188 GLY A O 1
ATOM 1314 N N . THR A 1 189 ? 43.890 7.554 55.529 1.00 39.68 189 THR A N 1
ATOM 1315 C CA . THR A 1 189 ? 44.946 8.507 55.848 1.00 33.64 189 THR A CA 1
ATOM 1316 C C . THR A 1 189 ? 44.350 9.881 56.126 1.00 30.20 189 THR A C 1
ATOM 1317 O O . THR A 1 189 ? 44.654 10.854 55.437 1.00 28.86 189 THR A O 1
ATOM 1321 N N . TYR A 1 190 ? 43.497 9.946 57.142 1.00 30.25 190 TYR A N 1
ATOM 1322 C CA . TYR A 1 190 ? 42.841 11.189 57.528 1.00 34.52 190 TYR A CA 1
ATOM 1323 C C . TYR A 1 190 ? 43.872 12.305 57.695 1.00 35.01 190 TYR A C 1
ATOM 1324 O O . TYR A 1 190 ? 44.976 12.070 58.188 1.00 40.36 190 TYR A O 1
ATOM 1333 N N . PRO A 1 191 ? 43.524 13.538 57.289 1.00 30.50 191 PRO A N 1
ATOM 1334 C CA . PRO A 1 191 ? 42.243 13.923 56.686 1.00 30.26 191 PRO A CA 1
ATOM 1335 C C . PRO A 1 191 ? 42.198 13.690 55.177 1.00 28.71 191 PRO A C 1
ATOM 1336 O O . PRO A 1 191 ? 41.235 14.064 54.509 1.00 31.06 191 PRO A O 1
ATOM 1340 N N . TYR A 1 192 ? 43.246 13.069 54.647 1.00 28.59 192 TYR A N 1
ATOM 1341 C CA . TYR A 1 192 ? 43.331 12.790 53.218 1.00 36.03 192 TYR A CA 1
ATOM 1342 C C . TYR A 1 192 ? 42.548 11.526 52.862 1.00 33.97 192 TYR A C 1
ATOM 1343 O O . TYR A 1 192 ? 43.127 10.513 52.467 1.00 33.34 192 TYR A O 1
ATOM 1352 N N . VAL A 1 193 ? 41.227 11.599 53.006 1.00 32.25 193 VAL A N 1
ATOM 1353 C CA . VAL A 1 193 ? 40.344 10.473 52.712 1.00 27.20 193 VAL A CA 1
ATOM 1354 C C . VAL A 1 193 ? 39.038 10.962 52.092 1.00 35.32 193 VAL A C 1
ATOM 1355 O O . VAL A 1 193 ? 38.837 12.164 51.924 1.00 29.58 193 VAL A O 1
ATOM 1359 N N . THR A 1 194 ? 38.153 10.027 51.756 1.00 30.92 194 THR A N 1
ATOM 1360 C CA . THR A 1 194 ? 36.868 10.380 51.163 1.00 37.47 194 THR A CA 1
ATOM 1361 C C . THR A 1 194 ? 35.903 10.857 52.246 1.00 40.21 194 THR A C 1
ATOM 1362 O O . THR A 1 194 ? 36.311 11.119 53.377 1.00 37.70 194 THR A O 1
ATOM 1366 N N . SER A 1 195 ? 34.624 10.963 51.899 1.00 37.14 195 SER A N 1
ATOM 1367 C CA . SER A 1 195 ? 33.613 11.428 52.842 1.00 39.14 195 SER A CA 1
ATOM 1368 C C . SER A 1 195 ? 32.858 10.305 53.549 1.00 37.23 195 SER A C 1
ATOM 1369 O O . SER A 1 195 ? 31.808 10.544 54.147 1.00 33.17 195 SER A O 1
ATOM 1372 N N . LYS A 1 196 ? 33.386 9.087 53.488 1.00 32.82 196 LYS A N 1
ATOM 1373 C CA . LYS A 1 196 ? 32.732 7.951 54.133 1.00 33.66 196 LYS A CA 1
ATOM 1374 C C . LYS A 1 196 ? 33.611 6.706 54.152 1.00 30.77 196 LYS A C 1
ATOM 1375 O O . LYS A 1 196 ? 34.697 6.689 53.574 1.00 25.19 196 LYS A O 1
ATOM 1381 N N . ASP A 1 197 ? 33.131 5.664 54.823 1.00 27.78 197 ASP A N 1
ATOM 1382 C CA . ASP A 1 197 ? 33.862 4.406 54.915 1.00 27.28 197 ASP A CA 1
ATOM 1383 C C . ASP A 1 197 ? 33.664 3.628 53.619 1.00 25.85 197 ASP A C 1
ATOM 1384 O O . ASP A 1 197 ? 32.562 3.589 53.072 1.00 33.04 197 ASP A O 1
ATOM 1389 N N . VAL A 1 198 ? 34.735 3.011 53.130 1.00 27.32 198 VAL A N 1
ATOM 1390 C CA . VAL A 1 198 ? 34.675 2.249 51.891 1.00 31.56 198 VAL A CA 1
ATOM 1391 C C . VAL A 1 198 ? 34.958 0.764 52.097 1.00 33.68 198 VAL A C 1
ATOM 1392 O O . VAL A 1 198 ? 35.326 0.060 51.156 1.00 29.16 198 VAL A O 1
ATOM 1396 N N . THR A 1 199 ? 34.788 0.290 53.327 1.00 25.82 199 THR A N 1
ATOM 1397 C CA . THR A 1 199 ? 35.019 -1.117 53.635 1.00 27.73 199 THR A CA 1
ATOM 1398 C C . THR A 1 199 ? 33.869 -1.963 53.096 1.00 25.60 199 THR A C 1
ATOM 1399 O O . THR A 1 199 ? 32.821 -1.433 52.727 1.00 27.40 199 THR A O 1
ATOM 1403 N N . ALA A 1 200 ? 34.066 -3.276 53.052 1.00 22.55 200 ALA A N 1
ATOM 1404 C CA . ALA A 1 200 ? 33.042 -4.186 52.552 1.00 19.33 200 ALA A CA 1
ATOM 1405 C C . ALA A 1 200 ? 31.752 -4.073 53.359 1.00 16.11 200 ALA A C 1
ATOM 1406 O O . ALA A 1 200 ? 30.658 -4.229 52.816 1.00 33.26 200 ALA A O 1
ATOM 1408 N N . SER A 1 201 ? 31.885 -3.803 54.654 1.00 26.97 201 SER A N 1
ATOM 1409 C CA . SER A 1 201 ? 30.727 -3.669 55.531 1.00 20.79 201 SER A CA 1
ATOM 1410 C C . SER A 1 201 ? 29.899 -2.449 55.146 1.00 22.73 201 SER A C 1
ATOM 1411 O O . SER A 1 201 ? 28.670 -2.512 55.093 1.00 17.08 201 SER A O 1
ATOM 1414 N N . SER A 1 202 ? 30.580 -1.340 54.878 1.00 7.22 202 SER A N 1
ATOM 1415 C CA . SER A 1 202 ? 29.908 -0.105 54.493 1.00 18.88 202 SER A CA 1
ATOM 1416 C C . SER A 1 202 ? 29.185 -0.279 53.163 1.00 12.64 202 SER A C 1
ATOM 1417 O O . SER A 1 202 ? 28.022 0.101 53.026 1.00 26.70 202 SER A O 1
ATOM 1420 N N . VAL A 1 203 ? 29.878 -0.855 52.186 1.00 20.24 203 VAL A N 1
ATOM 1421 C CA . VAL A 1 203 ? 29.295 -1.081 50.869 1.00 29.09 203 VAL A CA 1
ATOM 1422 C C . VAL A 1 203 ? 28.009 -1.890 50.995 1.00 32.07 203 VAL A C 1
ATOM 1423 O O . VAL A 1 203 ? 27.044 -1.658 50.267 1.00 31.11 203 VAL A O 1
ATOM 1427 N N . ALA A 1 204 ? 28.004 -2.838 51.928 1.00 24.35 204 ALA A N 1
ATOM 1428 C CA . ALA A 1 204 ? 26.839 -3.684 52.160 1.00 22.00 204 ALA A CA 1
ATOM 1429 C C . ALA A 1 204 ? 25.673 -2.851 52.679 1.00 24.43 204 ALA A C 1
ATOM 1430 O O . ALA A 1 204 ? 24.517 -3.103 52.339 1.00 29.01 204 ALA A O 1
ATOM 1432 N N . ALA A 1 205 ? 25.985 -1.859 53.505 1.00 19.76 205 ALA A N 1
ATOM 1433 C CA . ALA A 1 205 ? 24.966 -0.984 54.069 1.00 25.80 205 ALA A CA 1
ATOM 1434 C C . ALA A 1 205 ? 24.447 -0.032 52.998 1.00 17.48 205 ALA A C 1
ATOM 1435 O O . ALA A 1 205 ? 23.289 0.385 53.032 1.00 30.31 205 ALA A O 1
ATOM 1437 N N . ASP A 1 206 ? 25.310 0.304 52.045 1.00 21.44 206 ASP A N 1
ATOM 1438 C CA . ASP A 1 206 ? 24.938 1.205 50.963 1.00 25.52 206 ASP A CA 1
ATOM 1439 C C . ASP A 1 206 ? 23.859 0.591 50.077 1.00 21.66 206 ASP A C 1
ATOM 1440 O O . ASP A 1 206 ? 23.003 1.302 49.552 1.00 23.70 206 ASP A O 1
ATOM 1445 N N . VAL A 1 207 ? 23.899 -0.729 49.916 1.00 17.55 207 VAL A N 1
ATOM 1446 C CA . VAL A 1 207 ? 22.921 -1.427 49.088 1.00 22.12 207 VAL A CA 1
ATOM 1447 C C . VAL A 1 207 ? 21.777 -2.014 49.911 1.00 22.12 207 VAL A C 1
ATOM 1448 O O . VAL A 1 207 ? 20.768 -2.450 49.359 1.00 25.06 207 VAL A O 1
ATOM 1452 N N . GLY A 1 208 ? 21.940 -2.028 51.230 1.00 25.95 208 GLY A N 1
ATOM 1453 C CA . GLY A 1 208 ? 20.902 -2.559 52.097 1.00 26.32 208 GLY A CA 1
ATOM 1454 C C . GLY A 1 208 ? 20.930 -4.067 52.240 1.00 32.93 208 GLY A C 1
ATOM 1455 O O . GLY A 1 208 ? 19.954 -4.748 51.921 1.00 35.37 208 GLY A O 1
ATOM 1456 N N . ILE A 1 209 ? 22.049 -4.592 52.726 1.00 33.72 209 ILE A N 1
ATOM 1457 C CA . ILE A 1 209 ? 22.198 -6.029 52.912 1.00 39.60 209 ILE A CA 1
ATOM 1458 C C . ILE A 1 209 ? 22.903 -6.334 54.230 1.00 36.27 209 ILE A C 1
ATOM 1459 O O . ILE A 1 209 ? 23.892 -5.690 54.580 1.00 38.62 209 ILE A O 1
ATOM 1464 N N . GLY A 1 210 ? 22.385 -7.315 54.962 1.00 33.80 210 GLY A N 1
ATOM 1465 C CA . GLY A 1 210 ? 22.983 -7.682 56.231 1.00 33.55 210 GLY A CA 1
ATOM 1466 C C . GLY A 1 210 ? 24.364 -8.283 56.056 1.00 27.98 210 GLY A C 1
ATOM 1467 O O . GLY A 1 210 ? 24.669 -8.832 54.997 1.00 36.61 210 GLY A O 1
ATOM 1468 N N . PRO A 1 211 ? 25.227 -8.195 57.080 1.00 28.46 211 PRO A N 1
ATOM 1469 C CA . PRO A 1 211 ? 26.586 -8.741 57.020 1.00 31.43 211 PRO A CA 1
ATOM 1470 C C . PRO A 1 211 ? 26.600 -10.263 56.892 1.00 36.34 211 PRO A C 1
ATOM 1471 O O . PRO A 1 211 ? 27.528 -10.840 56.324 1.00 37.18 211 PRO A O 1
ATOM 1475 N N . THR A 1 212 ? 25.563 -10.904 57.421 1.00 29.00 212 THR A N 1
ATOM 1476 C CA . THR A 1 212 ? 25.449 -12.357 57.371 1.00 35.21 212 THR A CA 1
ATOM 1477 C C . THR A 1 212 ? 24.953 -12.821 56.005 1.00 33.92 212 THR A C 1
ATOM 1478 O O . THR A 1 212 ? 24.958 -14.014 55.704 1.00 26.42 212 THR A O 1
ATOM 1482 N N . ARG A 1 213 ? 24.523 -11.868 55.185 1.00 38.14 213 ARG A N 1
ATOM 1483 C CA . ARG A 1 213 ? 24.019 -12.163 53.849 1.00 36.32 213 ARG A CA 1
ATOM 1484 C C . ARG A 1 213 ? 25.149 -12.092 52.827 1.00 39.50 213 ARG A C 1
ATOM 1485 O O . ARG A 1 213 ? 24.970 -12.437 51.658 1.00 36.12 213 ARG A O 1
ATOM 1493 N N . VAL A 1 214 ? 26.314 -11.639 53.281 1.00 33.18 214 VAL A N 1
ATOM 1494 C CA . VAL A 1 214 ? 27.485 -11.521 52.422 1.00 36.03 214 VAL A CA 1
ATOM 1495 C C . VAL A 1 214 ? 28.298 -12.810 52.474 1.00 34.65 214 VAL A C 1
ATOM 1496 O O . VAL A 1 214 ? 28.700 -13.259 53.549 1.00 42.06 214 VAL A O 1
ATOM 1500 N N . ASP A 1 215 ? 28.539 -13.401 51.309 1.00 34.87 215 ASP A N 1
ATOM 1501 C CA . ASP A 1 215 ? 29.296 -14.645 51.225 1.00 36.75 215 ASP A CA 1
ATOM 1502 C C . ASP A 1 215 ? 30.763 -14.420 50.880 1.00 36.10 215 ASP A C 1
ATOM 1503 O O . ASP A 1 215 ? 31.653 -14.925 51.566 1.00 30.92 215 ASP A O 1
ATOM 1508 N N . GLU A 1 216 ? 31.014 -13.665 49.815 1.00 33.48 216 GLU A N 1
ATOM 1509 C CA . GLU A 1 216 ? 32.379 -13.392 49.382 1.00 37.45 216 GLU A CA 1
ATOM 1510 C C . GLU A 1 216 ? 32.730 -11.908 49.392 1.00 33.91 216 GLU A C 1
ATOM 1511 O O . GLU A 1 216 ? 31.894 -11.055 49.094 1.00 36.86 216 GLU A O 1
ATOM 1517 N N . VAL A 1 217 ? 33.980 -11.614 49.737 1.00 31.22 217 VAL A N 1
ATOM 1518 C CA . VAL A 1 217 ? 34.478 -10.244 49.783 1.00 30.60 217 VAL A CA 1
ATOM 1519 C C . VAL A 1 217 ? 35.816 -10.186 49.055 1.00 31.93 217 VAL A C 1
ATOM 1520 O O . VAL A 1 217 ? 36.817 -10.716 49.538 1.00 26.96 217 VAL A O 1
ATOM 1524 N N . ILE A 1 218 ? 35.830 -9.542 47.893 1.00 34.51 218 ILE A N 1
ATOM 1525 C CA . ILE A 1 218 ? 37.045 -9.435 47.095 1.00 27.82 218 ILE A CA 1
ATOM 1526 C C . ILE A 1 218 ? 37.699 -8.060 47.186 1.00 31.05 218 ILE A C 1
ATOM 1527 O O . ILE A 1 218 ? 37.119 -7.054 46.777 1.00 37.29 218 ILE A O 1
ATOM 1532 N N . VAL A 1 219 ? 38.913 -8.029 47.726 1.00 29.81 219 VAL A N 1
ATOM 1533 C CA . VAL A 1 219 ? 39.665 -6.788 47.860 1.00 29.32 219 VAL A CA 1
ATOM 1534 C C . VAL A 1 219 ? 40.665 -6.713 46.712 1.00 31.65 219 VAL A C 1
ATOM 1535 O O . VAL A 1 219 ? 41.593 -7.518 46.632 1.00 31.63 219 VAL A O 1
ATOM 1539 N N . VAL A 1 220 ? 40.470 -5.743 45.826 1.00 29.82 220 VAL A N 1
ATOM 1540 C CA . VAL A 1 220 ? 41.341 -5.576 44.670 1.00 30.85 220 VAL A CA 1
ATOM 1541 C C . VAL A 1 220 ? 42.635 -4.829 44.981 1.00 32.55 220 VAL A C 1
ATOM 1542 O O . VAL A 1 220 ? 42.682 -3.979 45.870 1.00 27.49 220 VAL A O 1
ATOM 1546 N N . PHE A 1 221 ? 43.681 -5.160 44.230 1.00 38.38 221 PHE A N 1
ATOM 1547 C CA . PHE A 1 221 ? 44.995 -4.542 44.379 1.00 29.22 221 PHE A CA 1
ATOM 1548 C C . PHE A 1 221 ? 45.678 -4.490 43.019 1.00 31.70 221 PHE A C 1
ATOM 1549 O O . PHE A 1 221 ? 45.424 -5.333 42.158 1.00 40.78 221 PHE A O 1
ATOM 1557 N N . LYS A 1 222 ? 46.543 -3.501 42.827 1.00 40.68 222 LYS A N 1
ATOM 1558 C CA . LYS A 1 222 ? 47.269 -3.370 41.572 1.00 37.07 222 LYS A CA 1
ATOM 1559 C C . LYS A 1 222 ? 48.769 -3.289 41.831 1.00 37.54 222 LYS A C 1
ATOM 1560 O O . LYS A 1 222 ? 49.213 -2.639 42.778 1.00 45.55 222 LYS A O 1
ATOM 1566 N N . SER A 1 223 ? 49.537 -3.963 40.980 1.00 40.16 223 SER A N 1
ATOM 1567 C CA . SER A 1 223 ? 50.992 -4.011 41.083 1.00 28.84 223 SER A CA 1
ATOM 1568 C C . SER A 1 223 ? 51.626 -2.755 41.675 1.00 31.67 223 SER A C 1
ATOM 1569 O O . SER A 1 223 ? 52.519 -2.845 42.518 1.00 39.03 223 SER A O 1
ATOM 1572 N N . PHE A 1 224 ? 51.163 -1.588 41.237 1.00 29.61 224 PHE A N 1
ATOM 1573 C CA . PHE A 1 224 ? 51.705 -0.324 41.722 1.00 34.91 224 PHE A CA 1
ATOM 1574 C C . PHE A 1 224 ? 50.634 0.630 42.243 1.00 39.33 224 PHE A C 1
ATOM 1575 O O . PHE A 1 224 ? 49.840 1.170 41.473 1.00 38.26 224 PHE A O 1
ATOM 1583 N N . PRO A 1 225 ? 50.599 0.843 43.569 1.00 36.74 225 PRO A N 1
ATOM 1584 C CA . PRO A 1 225 ? 49.623 1.739 44.195 1.00 38.59 225 PRO A CA 1
ATOM 1585 C C . PRO A 1 225 ? 49.731 3.157 43.640 1.00 31.17 225 PRO A C 1
ATOM 1586 O O . PRO A 1 225 ? 50.805 3.588 43.218 1.00 29.52 225 PRO A O 1
ATOM 1590 N N . THR A 1 226 ? 48.616 3.879 43.642 1.00 30.49 226 THR A N 1
ATOM 1591 C CA . THR A 1 226 ? 48.600 5.244 43.133 1.00 27.21 226 THR A CA 1
ATOM 1592 C C . THR A 1 226 ? 47.885 6.195 44.081 1.00 27.77 226 THR A C 1
ATOM 1593 O O . THR A 1 226 ? 47.058 5.780 44.891 1.00 31.31 226 THR A O 1
ATOM 1597 N N . ARG A 1 227 ? 48.215 7.477 43.971 1.00 32.04 227 ARG A N 1
ATOM 1598 C CA . ARG A 1 227 ? 47.608 8.508 44.802 1.00 29.56 227 ARG A CA 1
ATOM 1599 C C . ARG A 1 227 ? 47.157 9.677 43.938 1.00 33.18 227 ARG A C 1
ATOM 1600 O O . ARG A 1 227 ? 47.703 9.906 42.860 1.00 27.91 227 ARG A O 1
ATOM 1608 N N . VAL A 1 228 ? 46.162 10.416 44.415 1.00 41.25 228 VAL A N 1
ATOM 1609 C CA . VAL A 1 228 ? 45.636 11.563 43.683 1.00 45.57 228 VAL A CA 1
ATOM 1610 C C . VAL A 1 228 ? 45.580 12.788 44.592 1.00 51.89 228 VAL A C 1
ATOM 1611 O O . VAL A 1 228 ? 44.639 12.950 45.369 1.00 60.70 228 VAL A O 1
ATOM 1615 N N . GLY A 1 229 ? 46.592 13.645 44.490 1.00 54.80 229 GLY A N 1
ATOM 1616 C CA . GLY A 1 229 ? 46.641 14.841 45.313 1.00 54.66 229 GLY A CA 1
ATOM 1617 C C . GLY A 1 229 ? 47.440 14.610 46.581 1.00 52.13 229 GLY A C 1
ATOM 1618 O O . GLY A 1 229 ? 48.112 13.589 46.718 1.00 52.79 229 GLY A O 1
ATOM 1619 N N . ALA A 1 230 ? 47.368 15.553 47.513 1.00 48.80 230 ALA A N 1
ATOM 1620 C CA . ALA A 1 230 ? 48.096 15.441 48.773 1.00 44.71 230 ALA A CA 1
ATOM 1621 C C . ALA A 1 230 ? 47.764 14.143 49.522 1.00 41.33 230 ALA A C 1
ATOM 1622 O O . ALA A 1 230 ? 46.742 13.511 49.257 1.00 32.26 230 ALA A O 1
ATOM 1624 N N . GLY A 1 231 ? 48.641 13.741 50.442 1.00 32.05 231 GLY A N 1
ATOM 1625 C CA . GLY A 1 231 ? 48.416 12.526 51.215 1.00 30.55 231 GLY A CA 1
ATOM 1626 C C . GLY A 1 231 ? 49.688 11.727 51.453 1.00 34.88 231 GLY A C 1
ATOM 1627 O O . GLY A 1 231 ? 50.591 11.763 50.617 1.00 32.41 231 GLY A O 1
ATOM 1628 N N . PRO A 1 232 ? 49.800 11.002 52.579 1.00 39.12 232 PRO A N 1
ATOM 1629 C CA . PRO A 1 232 ? 50.991 10.201 52.887 1.00 37.46 232 PRO A CA 1
ATOM 1630 C C . PRO A 1 232 ? 51.157 8.980 51.980 1.00 41.30 232 PRO A C 1
ATOM 1631 O O . PRO A 1 232 ? 50.291 8.106 51.939 1.00 44.64 232 PRO A O 1
ATOM 1635 N N . PHE A 1 233 ? 52.277 8.922 51.267 1.00 45.54 233 PHE A N 1
ATOM 1636 C CA . PHE A 1 233 ? 52.555 7.803 50.384 1.00 36.90 233 PHE A CA 1
ATOM 1637 C C . PHE A 1 233 ? 53.933 7.259 50.765 1.00 46.47 233 PHE A C 1
ATOM 1638 O O . PHE A 1 233 ? 54.951 7.703 50.236 1.00 50.72 233 PHE A O 1
ATOM 1646 N N . PRO A 1 234 ? 53.983 6.303 51.710 1.00 48.54 234 PRO A N 1
ATOM 1647 C CA . PRO A 1 234 ? 55.245 5.708 52.162 1.00 44.83 234 PRO A CA 1
ATOM 1648 C C . PRO A 1 234 ? 56.068 4.998 51.097 1.00 43.17 234 PRO A C 1
ATOM 1649 O O . PRO A 1 234 ? 57.294 5.105 51.083 1.00 41.70 234 PRO A O 1
ATOM 1653 N N . THR A 1 235 ? 55.394 4.280 50.204 1.00 36.93 235 THR A N 1
ATOM 1654 C CA . THR A 1 235 ? 56.083 3.551 49.144 1.00 36.00 235 THR A CA 1
ATOM 1655 C C . THR A 1 235 ? 56.144 4.334 47.837 1.00 38.62 235 THR A C 1
ATOM 1656 O O . THR A 1 235 ? 56.510 3.788 46.798 1.00 31.53 235 THR A O 1
ATOM 1660 N N . GLU A 1 236 ? 55.794 5.615 47.889 1.00 36.75 236 GLU A N 1
ATOM 1661 C CA . GLU A 1 236 ? 55.820 6.448 46.690 1.00 40.34 236 GLU A CA 1
ATOM 1662 C C . GLU A 1 236 ? 57.202 6.481 46.042 1.00 33.95 236 GLU A C 1
ATOM 1663 O O . GLU A 1 236 ? 58.220 6.524 46.730 1.00 39.33 236 GLU A O 1
ATOM 1669 N N . MET A 1 237 ? 57.226 6.466 44.712 1.00 35.85 237 MET A N 1
ATOM 1670 C CA . MET A 1 237 ? 58.476 6.502 43.959 1.00 30.27 237 MET A CA 1
ATOM 1671 C C . MET A 1 237 ? 58.564 7.786 43.139 1.00 31.05 237 MET A C 1
ATOM 1672 O O . MET A 1 237 ? 57.550 8.312 42.680 1.00 28.91 237 MET A O 1
ATOM 1677 N N . PRO A 1 238 ? 59.782 8.308 42.945 1.00 38.87 238 PRO A N 1
ATOM 1678 C CA . PRO A 1 238 ? 59.940 9.537 42.164 1.00 31.43 238 PRO A CA 1
ATOM 1679 C C . PRO A 1 238 ? 59.265 9.399 40.802 1.00 27.14 238 PRO A C 1
ATOM 1680 O O . PRO A 1 238 ? 59.469 8.406 40.103 1.00 33.37 238 PRO A O 1
ATOM 1684 N N . MET A 1 239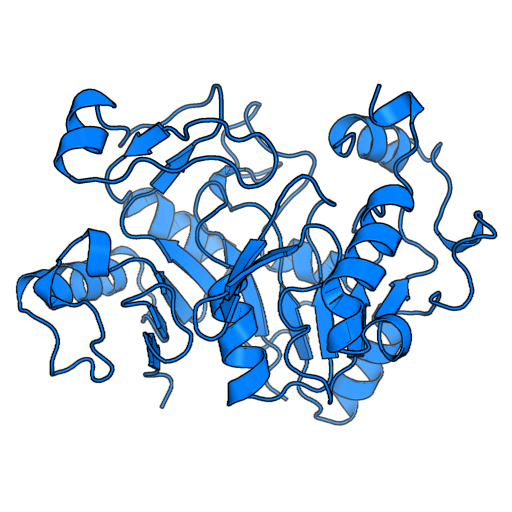 ? 58.459 10.389 40.433 1.00 41.01 239 MET A N 1
ATOM 1685 C CA . MET A 1 239 ? 57.763 10.356 39.152 1.00 45.97 239 MET A CA 1
ATOM 1686 C C . MET A 1 239 ? 58.728 10.131 37.994 1.00 47.29 239 MET A C 1
ATOM 1687 O O . MET A 1 239 ? 58.324 9.676 36.924 1.00 51.32 239 MET A O 1
ATOM 1692 N N . GLU A 1 240 ? 60.002 10.447 38.208 1.00 46.88 240 GLU A N 1
ATOM 1693 C CA . GLU A 1 240 ? 61.008 10.250 37.171 1.00 43.56 240 GLU A CA 1
ATOM 1694 C C . GLU A 1 240 ? 61.133 8.752 36.912 1.00 43.97 240 GLU A C 1
ATOM 1695 O O . GLU A 1 240 ? 61.314 8.318 35.775 1.00 44.77 240 GLU A O 1
ATOM 1701 N N . GLU A 1 241 ? 61.030 7.970 37.982 1.00 38.73 241 GLU A N 1
ATOM 1702 C CA . GLU A 1 241 ? 61.120 6.518 37.896 1.00 39.65 241 GLU A CA 1
ATOM 1703 C C . GLU A 1 241 ? 59.846 5.940 37.288 1.00 41.00 241 GLU A C 1
ATOM 1704 O O . GLU A 1 241 ? 59.893 4.988 36.509 1.00 42.09 241 GLU A O 1
ATOM 1710 N N . ALA A 1 242 ? 58.709 6.523 37.653 1.00 35.29 242 ALA A N 1
ATOM 1711 C CA . ALA A 1 242 ? 57.419 6.072 37.146 1.00 36.66 242 ALA A CA 1
ATOM 1712 C C . ALA A 1 242 ? 57.364 6.200 35.628 1.00 38.50 242 ALA A C 1
ATOM 1713 O O . ALA A 1 242 ? 56.610 5.489 34.962 1.00 33.73 242 ALA A O 1
ATOM 1715 N N . ASP A 1 243 ? 58.167 7.111 35.089 1.00 38.02 243 ASP A N 1
ATOM 1716 C CA . ASP A 1 243 ? 58.213 7.334 33.650 1.00 42.20 243 ASP A CA 1
ATOM 1717 C C . ASP A 1 243 ? 58.995 6.239 32.935 1.00 41.90 243 ASP A C 1
ATOM 1718 O O . ASP A 1 243 ? 58.610 5.800 31.851 1.00 43.47 243 ASP A O 1
ATOM 1723 N N . ARG A 1 244 ? 60.093 5.798 33.542 1.00 38.51 244 ARG A N 1
ATOM 1724 C CA . ARG A 1 244 ? 60.915 4.753 32.944 1.00 34.53 244 ARG A CA 1
ATOM 1725 C C . ARG A 1 244 ? 60.147 3.439 32.878 1.00 40.93 244 ARG A C 1
ATOM 1726 O O . ARG A 1 244 ? 60.093 2.792 31.832 1.00 43.24 244 ARG A O 1
ATOM 1734 N N . LEU A 1 245 ? 59.552 3.050 34.001 1.00 39.35 245 LEU A N 1
ATOM 1735 C CA . LEU A 1 245 ? 58.786 1.812 34.071 1.00 41.22 245 LEU A CA 1
ATOM 1736 C C . LEU A 1 245 ? 57.485 1.924 33.279 1.00 40.27 245 LEU A C 1
ATOM 1737 O O . LEU A 1 245 ? 56.845 0.917 32.979 1.00 49.57 245 LEU A O 1
ATOM 1742 N N . GLY A 1 246 ? 57.098 3.152 32.946 1.00 46.09 246 GLY A N 1
ATOM 1743 C CA . GLY A 1 246 ? 55.875 3.369 32.190 1.00 39.85 246 GLY A CA 1
ATOM 1744 C C . GLY A 1 246 ? 54.618 3.152 33.013 1.00 35.83 246 GLY A C 1
ATOM 1745 O O . GLY A 1 246 ? 53.726 2.404 32.611 1.00 41.04 246 GLY A O 1
ATOM 1746 N N . LEU A 1 247 ? 54.546 3.812 34.165 1.00 31.21 247 LEU A N 1
ATOM 1747 C CA . LEU A 1 247 ? 53.402 3.692 35.065 1.00 38.81 247 LEU A CA 1
ATOM 1748 C C . LEU A 1 247 ? 52.615 4.993 35.174 1.00 35.67 247 LEU A C 1
ATOM 1749 O O . LEU A 1 247 ? 51.868 5.195 36.131 1.00 43.03 247 LEU A O 1
ATOM 1754 N N . VAL A 1 248 ? 52.782 5.875 34.194 1.00 36.01 248 VAL A N 1
ATOM 1755 C CA . VAL A 1 248 ? 52.085 7.155 34.202 1.00 36.36 248 VAL A CA 1
ATOM 1756 C C . VAL A 1 248 ? 50.610 6.997 33.845 1.00 43.03 248 VAL A C 1
ATOM 1757 O O . VAL A 1 248 ? 50.270 6.593 32.732 1.00 28.41 248 VAL A O 1
ATOM 1761 N N . GLU A 1 249 ? 49.740 7.321 34.796 1.00 44.40 249 GLU A N 1
ATOM 1762 C CA . GLU A 1 249 ? 48.299 7.220 34.593 1.00 45.78 249 GLU A CA 1
ATOM 1763 C C . GLU A 1 249 ? 47.635 8.582 34.744 1.00 38.10 249 GLU A C 1
ATOM 1764 O O . GLU A 1 249 ? 48.091 9.421 35.519 1.00 37.50 249 GLU A O 1
ATOM 1770 N N . TYR A 1 250 ? 46.555 8.796 34.000 1.00 38.08 250 TYR A N 1
ATOM 1771 C CA . TYR A 1 250 ? 45.825 10.055 34.062 1.00 37.87 250 TYR A CA 1
ATOM 1772 C C . TYR A 1 250 ? 44.383 9.811 34.491 1.00 38.85 250 TYR A C 1
ATOM 1773 O O . TYR A 1 250 ? 43.738 8.870 34.026 1.00 43.92 250 TYR A O 1
ATOM 1782 N N . GLY A 1 251 ? 43.884 10.662 35.382 1.00 41.44 251 GLY A N 1
ATOM 1783 C CA . GLY A 1 251 ? 42.521 10.521 35.860 1.00 40.16 251 GLY A CA 1
ATOM 1784 C C . GLY A 1 251 ? 41.514 10.456 34.729 1.00 43.43 251 GLY A C 1
ATOM 1785 O O . GLY A 1 251 ? 41.600 11.219 33.767 1.00 43.04 251 GLY A O 1
ATOM 1786 N N . THR A 1 252 ? 40.555 9.544 34.843 1.00 46.18 252 THR A N 1
ATOM 1787 C CA . THR A 1 252 ? 39.534 9.380 33.816 1.00 49.20 252 THR A CA 1
ATOM 1788 C C . THR A 1 252 ? 38.520 10.519 33.826 1.00 46.83 252 THR A C 1
ATOM 1789 O O . THR A 1 252 ? 37.712 10.644 32.906 1.00 47.93 252 THR A O 1
ATOM 1793 N N . VAL A 1 253 ? 38.564 11.349 34.864 1.00 45.90 253 VAL A N 1
ATOM 1794 C CA . VAL A 1 253 ? 37.641 12.474 34.977 1.00 43.49 253 VAL A CA 1
ATOM 1795 C C . VAL A 1 253 ? 38.371 13.806 35.128 1.00 47.50 253 VAL A C 1
ATOM 1796 O O . VAL A 1 253 ? 37.841 14.857 34.767 1.00 47.11 253 VAL A O 1
ATOM 1800 N N . THR A 1 254 ? 39.589 13.759 35.656 1.00 51.11 254 THR A N 1
ATOM 1801 C CA . THR A 1 254 ? 40.378 14.969 35.859 1.00 45.08 254 THR A CA 1
ATOM 1802 C C . THR A 1 254 ? 41.586 15.040 34.933 1.00 40.79 254 THR A C 1
ATOM 1803 O O . THR A 1 254 ? 42.099 16.124 34.653 1.00 48.72 254 THR A O 1
ATOM 1807 N N . GLY A 1 255 ? 42.039 13.884 34.459 1.00 42.65 255 GLY A N 1
ATOM 1808 C CA . GLY A 1 255 ? 43.194 13.855 33.581 1.00 37.90 255 GLY A CA 1
ATOM 1809 C C . GLY A 1 255 ? 44.463 14.107 34.372 1.00 33.80 255 GLY A C 1
ATOM 1810 O O . GLY A 1 255 ? 45.550 14.233 33.807 1.00 33.94 255 GLY A O 1
ATOM 1811 N N . ARG A 1 256 ? 44.315 14.182 35.690 1.00 32.99 256 ARG A N 1
ATOM 1812 C CA . ARG A 1 256 ? 45.436 14.417 36.591 1.00 36.66 256 ARG A CA 1
ATOM 1813 C C . ARG A 1 256 ? 46.407 13.242 36.592 1.00 36.13 256 ARG A C 1
ATOM 1814 O O . ARG A 1 256 ? 45.997 12.085 36.509 1.00 39.91 256 ARG A O 1
ATOM 1822 N N . ARG A 1 257 ? 47.697 13.546 36.683 1.00 38.71 257 ARG A N 1
ATOM 1823 C CA . ARG A 1 257 ? 48.721 12.510 36.710 1.00 37.87 257 ARG A CA 1
ATOM 1824 C C . ARG A 1 257 ? 48.837 11.980 38.133 1.00 38.06 257 ARG A C 1
ATOM 1825 O O . ARG A 1 257 ? 49.266 12.698 39.037 1.00 42.19 257 ARG A O 1
ATOM 1833 N N . ARG A 1 258 ? 48.447 10.725 38.329 1.00 37.48 258 ARG A N 1
ATOM 1834 C CA . ARG A 1 258 ? 48.503 10.106 39.649 1.00 37.79 258 ARG A CA 1
ATOM 1835 C C . ARG A 1 258 ? 49.926 9.768 40.074 1.00 28.35 258 ARG A C 1
ATOM 1836 O O . ARG A 1 258 ? 50.785 9.472 39.242 1.00 29.32 258 ARG A O 1
ATOM 1844 N N . ARG A 1 259 ? 50.165 9.820 41.380 1.00 29.23 259 ARG A N 1
ATOM 1845 C CA . ARG A 1 259 ? 51.473 9.508 41.938 1.00 30.67 259 ARG A CA 1
ATOM 1846 C C . ARG A 1 259 ? 51.599 7.990 42.010 1.00 36.76 259 ARG A C 1
ATOM 1847 O O . ARG A 1 259 ? 50.625 7.293 42.294 1.00 35.11 259 ARG A O 1
ATOM 1855 N N . VAL A 1 260 ? 52.795 7.475 41.747 1.00 41.21 260 VAL A N 1
ATOM 1856 C CA . VAL A 1 260 ? 53.010 6.034 41.777 1.00 35.73 260 VAL A CA 1
ATOM 1857 C C . VAL A 1 260 ? 53.983 5.622 42.876 1.00 39.92 260 VAL A C 1
ATOM 1858 O O . VAL A 1 260 ? 54.813 6.415 43.317 1.00 43.06 260 VAL A O 1
ATOM 1862 N N . GLY A 1 261 ? 53.862 4.374 43.314 1.00 32.57 261 GLY A N 1
ATOM 1863 C CA . GLY A 1 261 ? 54.728 3.848 44.351 1.00 27.74 261 GLY A CA 1
ATOM 1864 C C . GLY A 1 261 ? 54.710 2.334 44.293 1.00 27.18 261 GLY A C 1
ATOM 1865 O O . GLY A 1 261 ? 53.784 1.750 43.731 1.00 34.35 261 GLY A O 1
ATOM 1866 N N . TRP A 1 262 ? 55.725 1.691 44.860 1.00 27.26 262 TRP A N 1
ATOM 1867 C CA . TRP A 1 262 ? 55.781 0.235 44.844 1.00 36.62 262 TRP A CA 1
ATOM 1868 C C . TRP A 1 262 ? 54.742 -0.368 45.781 1.00 35.14 262 TRP A C 1
ATOM 1869 O O . TRP A 1 262 ? 54.260 0.293 46.700 1.00 45.58 262 TRP A O 1
ATOM 1880 N N . PHE A 1 263 ? 54.402 -1.629 45.536 1.00 31.23 263 PHE A N 1
ATOM 1881 C CA . PHE A 1 263 ? 53.411 -2.336 46.337 1.00 34.49 263 PHE A CA 1
ATOM 1882 C C . PHE A 1 263 ? 53.678 -2.186 47.833 1.00 42.02 263 PHE A C 1
ATOM 1883 O O . PHE A 1 263 ? 54.827 -2.207 48.273 1.00 45.43 263 PHE A O 1
ATOM 1891 N N . ASP A 1 264 ? 52.607 -2.029 48.605 1.00 42.54 264 ASP A N 1
ATOM 1892 C CA . ASP A 1 264 ? 52.710 -1.884 50.054 1.00 42.03 264 ASP A CA 1
ATOM 1893 C C . ASP A 1 264 ? 52.032 -3.082 50.714 1.00 37.52 264 ASP A C 1
ATOM 1894 O O . ASP A 1 264 ? 50.849 -3.032 51.052 1.00 49.36 264 ASP A O 1
ATOM 1899 N N . PHE A 1 265 ? 52.793 -4.158 50.889 1.00 41.93 265 PHE A N 1
ATOM 1900 C CA . PHE A 1 265 ? 52.282 -5.386 51.489 1.00 44.11 265 PHE A CA 1
ATOM 1901 C C . PHE A 1 265 ? 51.700 -5.185 52.884 1.00 46.17 265 PHE A C 1
ATOM 1902 O O . PHE A 1 265 ? 50.693 -5.801 53.233 1.00 41.59 265 PHE A O 1
ATOM 1910 N N . GLU A 1 266 ? 52.332 -4.328 53.679 1.00 46.00 266 GLU A N 1
ATOM 1911 C CA . GLU A 1 266 ? 51.861 -4.064 55.035 1.00 49.40 266 GLU A CA 1
ATOM 1912 C C . GLU A 1 266 ? 50.413 -3.583 54.993 1.00 49.65 266 GLU A C 1
ATOM 1913 O O . GLU A 1 266 ? 49.539 -4.154 55.646 1.00 49.19 266 GLU A O 1
ATOM 1919 N N . MET A 1 267 ? 50.170 -2.528 54.222 1.00 42.08 267 MET A N 1
ATOM 1920 C CA . MET A 1 267 ? 48.832 -1.967 54.086 1.00 33.91 267 MET A CA 1
ATOM 1921 C C . MET A 1 267 ? 47.880 -2.989 53.476 1.00 35.78 267 MET A C 1
ATOM 1922 O O . MET A 1 267 ? 46.745 -3.144 53.927 1.00 41.63 267 MET A O 1
ATOM 1927 N N . ALA A 1 268 ? 48.352 -3.683 52.445 1.00 26.85 268 ALA A N 1
ATOM 1928 C CA . ALA A 1 268 ? 47.555 -4.691 51.758 1.00 28.58 268 ALA A CA 1
ATOM 1929 C C . ALA A 1 268 ? 47.027 -5.739 52.732 1.00 29.24 268 ALA A C 1
ATOM 1930 O O . ALA A 1 268 ? 45.886 -6.186 52.619 1.00 30.32 268 ALA A O 1
ATOM 1932 N N . ARG A 1 269 ? 47.867 -6.128 53.686 1.00 33.99 269 ARG A N 1
ATOM 1933 C CA . ARG A 1 269 ? 47.491 -7.122 54.683 1.00 35.18 269 ARG A CA 1
ATOM 1934 C C . ARG A 1 269 ? 46.432 -6.556 55.621 1.00 34.63 269 ARG A C 1
ATOM 1935 O O . ARG A 1 269 ? 45.433 -7.212 55.919 1.00 37.93 269 ARG A O 1
ATOM 1943 N N . TYR A 1 270 ? 46.664 -5.332 56.081 1.00 26.70 270 TYR A N 1
ATOM 1944 C CA . TYR A 1 270 ? 45.749 -4.664 56.994 1.00 32.18 270 TYR A CA 1
ATOM 1945 C C . TYR A 1 270 ? 44.398 -4.395 56.338 1.00 31.17 270 TYR A C 1
ATOM 1946 O O . TYR A 1 270 ? 43.352 -4.749 56.882 1.00 30.44 270 TYR A O 1
ATOM 1955 N N . SER A 1 271 ? 44.429 -3.770 55.166 1.00 30.59 271 SER A N 1
ATOM 1956 C CA . SER A 1 271 ? 43.209 -3.447 54.436 1.00 31.80 271 SER A CA 1
ATOM 1957 C C . SER A 1 271 ? 42.409 -4.697 54.091 1.00 30.15 271 SER A C 1
ATOM 1958 O O . SER A 1 271 ? 41.187 -4.644 53.956 1.00 34.05 271 SER A O 1
ATOM 1961 N N . ALA A 1 272 ? 43.100 -5.823 53.952 1.00 28.53 272 ALA A N 1
ATOM 1962 C CA . ALA A 1 272 ? 42.442 -7.078 53.616 1.00 30.63 272 ALA A CA 1
ATOM 1963 C C . ALA A 1 272 ? 41.868 -7.756 54.853 1.00 26.81 272 ALA A C 1
ATOM 1964 O O . ALA A 1 272 ? 40.938 -8.557 54.756 1.00 32.17 272 ALA A O 1
ATOM 1966 N N . ARG A 1 273 ? 42.424 -7.434 56.017 1.00 25.72 273 ARG A N 1
ATOM 1967 C CA . ARG A 1 273 ? 41.955 -8.027 57.261 1.00 36.20 273 ARG A CA 1
ATOM 1968 C C . ARG A 1 273 ? 40.640 -7.396 57.711 1.00 37.19 273 ARG A C 1
ATOM 1969 O O . ARG A 1 273 ? 39.661 -8.100 57.962 1.00 29.32 273 ARG A O 1
ATOM 1977 N N . ILE A 1 274 ? 40.621 -6.070 57.804 1.00 35.25 274 ILE A N 1
ATOM 1978 C CA . ILE A 1 274 ? 39.426 -5.349 58.230 1.00 35.54 274 ILE A CA 1
ATOM 1979 C C . ILE A 1 274 ? 38.252 -5.592 57.288 1.00 35.08 274 ILE A C 1
ATOM 1980 O O . ILE A 1 274 ? 37.100 -5.648 57.720 1.00 33.78 274 ILE A O 1
ATOM 1985 N N . ASN A 1 275 ? 38.545 -5.733 55.999 1.00 30.73 275 ASN A N 1
ATOM 1986 C CA . ASN A 1 275 ? 37.502 -5.984 55.012 1.00 24.12 275 ASN A CA 1
ATOM 1987 C C . ASN A 1 275 ? 37.046 -7.437 55.077 1.00 20.84 275 ASN A C 1
ATOM 1988 O O . ASN A 1 275 ? 36.069 -7.818 54.434 1.00 26.61 275 ASN A O 1
ATOM 1993 N N . GLY A 1 276 ? 37.755 -8.242 55.864 1.00 29.69 276 GLY A N 1
ATOM 1994 C CA . GLY A 1 276 ? 37.407 -9.646 55.985 1.00 33.08 276 GLY A CA 1
ATOM 1995 C C . GLY A 1 276 ? 37.508 -10.325 54.635 1.00 35.09 276 GLY A C 1
ATOM 1996 O O . GLY A 1 276 ? 36.713 -11.207 54.304 1.00 37.76 276 GLY A O 1
ATOM 1997 N N . ALA A 1 277 ? 38.496 -9.903 53.853 1.00 34.94 277 ALA A N 1
ATOM 1998 C CA . ALA A 1 277 ? 38.724 -10.443 52.520 1.00 34.95 277 ALA A CA 1
ATOM 1999 C C . ALA A 1 277 ? 38.812 -11.962 52.509 1.00 34.84 277 ALA A C 1
ATOM 2000 O O . ALA A 1 277 ? 39.606 -12.557 53.238 1.00 32.12 277 ALA A O 1
ATOM 2002 N N . THR A 1 278 ? 37.987 -12.583 51.673 1.00 31.25 278 THR A N 1
ATOM 2003 C CA . THR A 1 278 ? 37.971 -14.033 51.540 1.00 34.53 278 THR A CA 1
ATOM 2004 C C . THR A 1 278 ? 38.651 -14.393 50.223 1.00 39.37 278 THR A C 1
ATOM 2005 O O . THR A 1 278 ? 38.868 -15.565 49.918 1.00 35.98 278 THR A O 1
ATOM 2009 N N . MET A 1 279 ? 38.986 -13.363 49.452 1.00 40.59 279 MET A N 1
ATOM 2010 C CA . MET A 1 279 ? 39.642 -13.531 48.162 1.00 45.52 279 MET A CA 1
ATOM 2011 C C . MET A 1 279 ? 40.364 -12.241 47.784 1.00 47.29 279 MET A C 1
ATOM 2012 O O . MET A 1 279 ? 39.936 -11.150 48.159 1.00 49.16 279 MET A O 1
ATOM 2017 N N . LEU A 1 280 ? 41.460 -12.369 47.043 1.00 44.92 280 LEU A N 1
ATOM 2018 C CA . LEU A 1 280 ? 42.228 -11.205 46.617 1.00 43.60 280 LEU A CA 1
ATOM 2019 C C . LEU A 1 280 ? 42.320 -11.136 45.097 1.00 46.47 280 LEU A C 1
ATOM 2020 O O . LEU A 1 280 ? 42.393 -12.164 44.423 1.00 47.13 280 LEU A O 1
ATOM 2025 N N . ALA A 1 281 ? 42.314 -9.919 44.565 1.00 35.73 281 ALA A N 1
ATOM 2026 C CA . ALA A 1 281 ? 42.401 -9.710 43.125 1.00 31.45 281 ALA A CA 1
ATOM 2027 C C . ALA A 1 281 ? 43.553 -8.769 42.790 1.00 28.81 281 ALA A C 1
ATOM 2028 O O . ALA A 1 281 ? 43.636 -7.661 43.318 1.00 31.70 281 ALA A O 1
ATOM 2030 N N . VAL A 1 282 ? 44.445 -9.220 41.914 1.00 28.53 282 VAL A N 1
ATOM 2031 C CA . VAL A 1 282 ? 45.586 -8.412 41.504 1.00 30.73 282 VAL A CA 1
ATOM 2032 C C . VAL A 1 282 ? 45.417 -8.005 40.045 1.00 32.10 282 VAL A C 1
ATOM 2033 O O . VAL A 1 282 ? 45.057 -8.826 39.201 1.00 41.32 282 VAL A O 1
ATOM 2037 N N . THR A 1 283 ? 45.675 -6.734 39.754 1.00 36.94 283 THR A N 1
ATOM 2038 C CA . THR A 1 283 ? 45.535 -6.220 38.396 1.00 38.09 283 THR A CA 1
ATOM 2039 C C . THR A 1 283 ? 46.813 -5.563 37.892 1.00 38.34 283 THR A C 1
ATOM 2040 O O . THR A 1 283 ? 47.706 -5.236 38.673 1.00 30.06 283 THR A O 1
ATOM 2044 N N . MET A 1 284 ? 46.886 -5.371 36.578 1.00 35.48 284 MET A N 1
ATOM 2045 C CA . MET A 1 284 ? 48.042 -4.747 35.949 1.00 37.56 284 MET A CA 1
ATOM 2046 C C . MET A 1 284 ? 49.344 -5.446 36.317 1.00 32.43 284 MET A C 1
ATOM 2047 O O . MET A 1 284 ? 50.356 -4.796 36.579 1.00 35.57 284 MET A O 1
ATOM 2052 N N . LEU A 1 285 ? 49.311 -6.774 36.342 1.00 34.80 285 LEU A N 1
ATOM 2053 C CA . LEU A 1 285 ? 50.499 -7.553 36.665 1.00 33.37 285 LEU A CA 1
ATOM 2054 C C . LEU A 1 285 ? 51.494 -7.428 35.518 1.00 35.50 285 LEU A C 1
ATOM 2055 O O . LEU A 1 285 ? 52.699 -7.605 35.701 1.00 39.08 285 LEU A O 1
ATOM 2060 N N . ASP A 1 286 ? 50.977 -7.119 34.333 1.00 36.86 286 ASP A N 1
ATOM 2061 C CA . ASP A 1 286 ? 51.809 -6.959 33.148 1.00 40.02 286 ASP A CA 1
ATOM 2062 C C . ASP A 1 286 ? 52.718 -5.745 33.301 1.00 45.26 286 ASP A C 1
ATOM 2063 O O . ASP A 1 286 ? 53.768 -5.660 32.664 1.00 51.00 286 ASP A O 1
ATOM 2068 N N . LYS A 1 287 ? 52.305 -4.807 34.148 1.00 34.54 287 LYS A N 1
ATOM 2069 C CA . LYS A 1 287 ? 53.085 -3.601 34.402 1.00 33.67 287 LYS A CA 1
ATOM 2070 C C . LYS A 1 287 ? 54.252 -3.925 35.326 1.00 36.02 287 LYS A C 1
ATOM 2071 O O . LYS A 1 287 ? 55.258 -3.217 35.345 1.00 38.51 287 LYS A O 1
ATOM 2077 N N . TYR A 1 288 ? 54.105 -5.001 36.093 1.00 41.24 288 TYR A N 1
ATOM 2078 C CA . TYR A 1 288 ? 55.146 -5.435 37.016 1.00 39.28 288 TYR A CA 1
ATOM 2079 C C . TYR A 1 288 ? 56.126 -6.335 36.272 1.00 38.68 288 TYR A C 1
ATOM 2080 O O . TYR A 1 288 ? 57.324 -6.339 36.556 1.00 28.97 288 TYR A O 1
ATOM 2089 N N . ASP A 1 289 ? 55.603 -7.094 35.315 1.00 42.99 289 ASP A N 1
ATOM 2090 C CA . ASP A 1 289 ? 56.420 -7.999 34.518 1.00 43.50 289 ASP A CA 1
ATOM 2091 C C . ASP A 1 289 ? 55.808 -8.164 33.128 1.00 41.91 289 ASP A C 1
ATOM 2092 O O . ASP A 1 289 ? 54.743 -8.762 32.973 1.00 33.88 289 ASP A O 1
ATOM 2097 N N . LYS A 1 290 ? 56.495 -7.627 32.124 1.00 41.23 290 LYS A N 1
ATOM 2098 C CA . LYS A 1 290 ? 56.038 -7.685 30.739 1.00 42.45 290 LYS A CA 1
ATOM 2099 C C . LYS A 1 290 ? 55.791 -9.104 30.235 1.00 32.88 290 LYS A C 1
ATOM 2100 O O . LYS A 1 290 ? 54.943 -9.324 29.370 1.00 40.57 290 LYS A O 1
ATOM 2106 N N . GLU A 1 291 ? 56.534 -10.063 30.777 1.00 37.12 291 GLU A N 1
ATOM 2107 C CA . GLU A 1 291 ? 56.407 -11.458 30.368 1.00 44.34 291 GLU A CA 1
ATOM 2108 C C . GLU A 1 291 ? 55.123 -12.124 30.853 1.00 41.48 291 GLU A C 1
ATOM 2109 O O . GLU A 1 291 ? 54.894 -13.305 30.589 1.00 47.64 291 GLU A O 1
ATOM 2115 N N . ALA A 1 292 ? 54.286 -11.370 31.557 1.00 39.61 292 ALA A N 1
ATOM 2116 C CA . ALA A 1 292 ? 53.036 -11.914 32.077 1.00 41.38 292 ALA A CA 1
ATOM 2117 C C . ALA A 1 292 ? 51.814 -11.395 31.326 1.00 37.95 292 ALA A C 1
ATOM 2118 O O . ALA A 1 292 ? 50.685 -11.779 31.625 1.00 43.93 292 ALA A O 1
ATOM 2120 N N . PHE A 1 293 ? 52.044 -10.527 30.347 1.00 35.59 293 PHE A N 1
ATOM 2121 C CA . PHE A 1 293 ? 50.956 -9.955 29.562 1.00 41.62 293 PHE A CA 1
ATOM 2122 C C . PHE A 1 293 ? 50.220 -11.000 28.729 1.00 37.19 293 PHE A C 1
ATOM 2123 O O . PHE A 1 293 ? 50.833 -11.744 27.963 1.00 37.42 293 PHE A O 1
ATOM 2131 N N . GLY A 1 294 ? 48.899 -11.042 28.884 1.00 24.57 294 GLY A N 1
ATOM 2132 C CA . GLY A 1 294 ? 48.089 -11.981 28.129 1.00 28.37 294 GLY A CA 1
ATOM 2133 C C . GLY A 1 294 ? 47.915 -13.346 28.766 1.00 37.20 294 GLY A C 1
ATOM 2134 O O . GLY A 1 294 ? 46.988 -14.076 28.417 1.00 35.90 294 GLY A O 1
ATOM 2135 N N . VAL A 1 295 ? 48.797 -13.697 29.695 1.00 40.75 295 VAL A N 1
ATOM 2136 C CA . VAL A 1 295 ? 48.722 -14.993 30.361 1.00 46.96 295 VAL A CA 1
ATOM 2137 C C . VAL A 1 295 ? 47.322 -15.279 30.897 1.00 49.77 295 VAL A C 1
ATOM 2138 O O . VAL A 1 295 ? 46.677 -14.408 31.481 1.00 56.26 295 VAL A O 1
ATOM 2142 N N . THR A 1 296 ? 46.860 -16.507 30.684 1.00 49.49 296 THR A N 1
ATOM 2143 C CA . THR A 1 296 ? 45.542 -16.934 31.139 1.00 51.10 296 THR A CA 1
ATOM 2144 C C . THR A 1 296 ? 45.704 -18.071 32.142 1.00 51.40 296 THR A C 1
ATOM 2145 O O . THR A 1 296 ? 44.827 -18.317 32.970 1.00 48.87 296 THR A O 1
ATOM 2149 N N . ASP A 1 297 ? 46.838 -18.759 32.057 1.00 52.76 297 ASP A N 1
ATOM 2150 C CA . ASP A 1 297 ? 47.137 -19.870 32.952 1.00 49.12 297 ASP A CA 1
ATOM 2151 C C . ASP A 1 297 ? 48.236 -19.472 33.931 1.00 49.49 297 ASP A C 1
ATOM 2152 O O . ASP A 1 297 ? 49.342 -19.116 33.526 1.00 54.46 297 ASP A O 1
ATOM 2157 N N . TYR A 1 298 ? 47.921 -19.536 35.221 1.00 48.02 298 TYR A N 1
ATOM 2158 C CA . TYR A 1 298 ? 48.866 -19.180 36.273 1.00 52.09 298 TYR A CA 1
ATOM 2159 C C . TYR A 1 298 ? 50.218 -19.868 36.103 1.00 54.25 298 TYR A C 1
ATOM 2160 O O . TYR A 1 298 ? 51.265 -19.243 36.272 1.00 64.32 298 TYR A O 1
ATOM 2169 N N . ASP A 1 299 ? 50.192 -21.154 35.768 1.00 51.70 299 ASP A N 1
ATOM 2170 C CA . ASP A 1 299 ? 51.421 -21.918 35.589 1.00 57.63 299 ASP A CA 1
ATOM 2171 C C . ASP A 1 299 ? 52.268 -21.420 34.422 1.00 60.62 299 ASP A C 1
ATOM 2172 O O . ASP A 1 299 ? 53.462 -21.711 34.348 1.00 56.53 299 ASP A O 1
ATOM 2177 N N . LYS A 1 300 ? 51.654 -20.669 33.514 1.00 57.55 300 LYS A N 1
ATOM 2178 C CA . LYS A 1 300 ? 52.372 -20.143 32.359 1.00 55.33 300 LYS A CA 1
ATOM 2179 C C . LYS A 1 300 ? 52.938 -18.753 32.628 1.00 57.01 300 LYS A C 1
ATOM 2180 O O . LYS A 1 300 ? 53.382 -18.066 31.708 1.00 57.84 300 LYS A O 1
ATOM 2186 N N . LEU A 1 301 ? 52.918 -18.344 33.893 1.00 54.83 301 LEU A N 1
ATOM 2187 C CA . LEU A 1 301 ? 53.438 -17.040 34.291 1.00 51.83 301 LEU A CA 1
ATOM 2188 C C . LEU A 1 301 ? 54.945 -17.117 34.514 1.00 54.81 301 LEU A C 1
ATOM 2189 O O . LEU A 1 301 ? 55.464 -18.139 34.962 1.00 61.24 301 LEU A O 1
ATOM 2194 N N . PRO A 1 302 ? 55.669 -16.033 34.199 1.00 47.81 302 PRO A N 1
ATOM 2195 C CA . PRO A 1 302 ? 57.123 -16.000 34.376 1.00 48.43 302 PRO A CA 1
ATOM 2196 C C . PRO A 1 302 ? 57.498 -16.018 35.856 1.00 45.81 302 PRO A C 1
ATOM 2197 O O . PRO A 1 302 ? 56.719 -15.580 36.703 1.00 51.98 302 PRO A O 1
ATOM 2201 N N . ARG A 1 303 ? 58.687 -16.530 36.160 1.00 47.53 303 ARG A N 1
ATOM 2202 C CA . ARG A 1 303 ? 59.163 -16.610 37.538 1.00 49.67 303 ARG A CA 1
ATOM 2203 C C . ARG A 1 303 ? 58.866 -15.333 38.316 1.00 49.51 303 ARG A C 1
ATOM 2204 O O . ARG A 1 303 ? 58.115 -15.348 39.290 1.00 43.51 303 ARG A O 1
ATOM 2212 N N . LYS A 1 304 ? 59.467 -14.233 37.875 1.00 46.08 304 LYS A N 1
ATOM 2213 C CA . LYS A 1 304 ? 59.290 -12.936 38.517 1.00 45.02 304 LYS A CA 1
ATOM 2214 C C . LYS A 1 304 ? 57.829 -12.665 38.861 1.00 42.22 304 LYS A C 1
ATOM 2215 O O . LYS A 1 304 ? 57.520 -12.181 39.950 1.00 44.53 304 LYS A O 1
ATOM 2221 N N . ALA A 1 305 ? 56.934 -12.982 37.931 1.00 40.60 305 ALA A N 1
ATOM 2222 C CA . ALA A 1 305 ? 55.507 -12.773 38.139 1.00 42.28 305 ALA A CA 1
ATOM 2223 C C . ALA A 1 305 ? 54.992 -13.635 39.287 1.00 41.26 305 ALA A C 1
ATOM 2224 O O . ALA A 1 305 ? 54.366 -13.131 40.219 1.00 43.78 305 ALA A O 1
ATOM 2226 N N . LYS A 1 306 ? 55.258 -14.935 39.213 1.00 40.50 306 LYS A N 1
ATOM 2227 C CA . LYS A 1 306 ? 54.821 -15.864 40.249 1.00 35.94 306 LYS A CA 1
ATOM 2228 C C . LYS A 1 306 ? 55.383 -15.471 41.610 1.00 37.29 306 LYS A C 1
ATOM 2229 O O . LYS A 1 306 ? 54.724 -15.641 42.635 1.00 35.52 306 LYS A O 1
ATOM 2235 N N . GLU A 1 307 ? 56.604 -14.945 41.613 1.00 40.84 307 GLU A N 1
ATOM 2236 C CA . GLU A 1 307 ? 57.252 -14.523 42.850 1.00 49.64 307 GLU A CA 1
ATOM 2237 C C . GLU A 1 307 ? 56.399 -13.469 43.548 1.00 52.90 307 GLU A C 1
ATOM 2238 O O . GLU A 1 307 ? 56.068 -13.601 44.727 1.00 55.15 307 GLU A O 1
ATOM 2244 N N . PHE A 1 308 ? 56.047 -12.425 42.805 1.00 56.60 308 PHE A N 1
ATOM 2245 C CA . PHE A 1 308 ? 55.238 -11.332 43.329 1.00 48.51 308 PHE A CA 1
ATOM 2246 C C . PHE A 1 308 ? 53.922 -11.842 43.913 1.00 50.91 308 PHE A C 1
ATOM 2247 O O . PHE A 1 308 ? 53.595 -11.561 45.066 1.00 44.83 308 PHE A O 1
ATOM 2255 N N . ILE A 1 309 ? 53.175 -12.593 43.110 1.00 45.69 309 ILE A N 1
ATOM 2256 C CA . ILE A 1 309 ? 51.894 -13.145 43.541 1.00 46.21 309 ILE A CA 1
ATOM 2257 C C . ILE A 1 309 ? 52.034 -13.926 44.846 1.00 48.67 309 ILE A C 1
ATOM 2258 O O . ILE A 1 309 ? 51.420 -13.579 45.855 1.00 53.09 309 ILE A O 1
ATOM 2263 N N . GLU A 1 310 ? 52.845 -14.979 44.817 1.00 48.49 310 GLU A N 1
ATOM 2264 C CA . GLU A 1 310 ? 53.069 -15.815 45.991 1.00 49.84 310 GLU A CA 1
ATOM 2265 C C . GLU A 1 310 ? 53.433 -14.974 47.208 1.00 45.02 310 GLU A C 1
ATOM 2266 O O . GLU A 1 310 ? 52.955 -15.224 48.315 1.00 40.86 310 GLU A O 1
ATOM 2272 N N . GLU A 1 311 ? 54.284 -13.977 46.994 1.00 40.88 311 GLU A N 1
ATOM 2273 C CA . GLU A 1 311 ? 54.71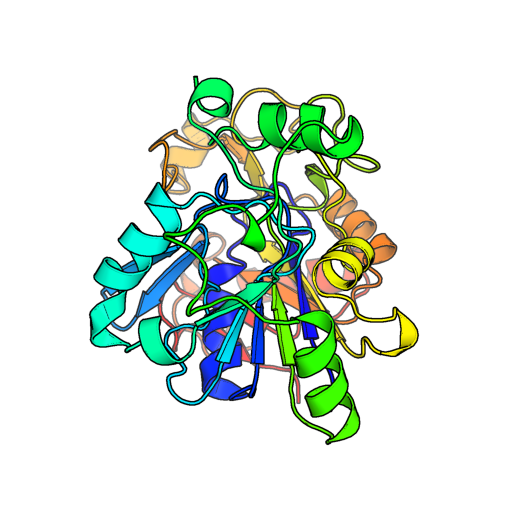6 -13.093 48.069 1.00 42.58 311 GLU A CA 1
ATOM 2274 C C . GLU A 1 311 ? 53.529 -12.355 48.680 1.00 45.17 311 GLU A C 1
ATOM 2275 O O . GLU A 1 311 ? 53.464 -12.161 49.893 1.00 37.56 311 GLU A O 1
ATOM 2281 N N . ILE A 1 312 ? 52.589 -11.948 47.833 1.00 42.82 312 ILE A N 1
ATOM 2282 C CA . ILE A 1 312 ? 51.406 -11.231 48.292 1.00 45.19 312 ILE A CA 1
ATOM 2283 C C . ILE A 1 312 ? 50.522 -12.118 49.164 1.00 38.01 312 ILE A C 1
ATOM 2284 O O . ILE A 1 312 ? 50.099 -11.715 50.247 1.00 30.19 312 ILE A O 1
ATOM 2289 N N . GLU A 1 313 ? 50.249 -13.327 48.686 1.00 43.87 313 GLU A N 1
ATOM 2290 C CA . GLU A 1 313 ? 49.410 -14.271 49.415 1.00 51.81 313 GLU A CA 1
ATOM 2291 C C . GLU A 1 313 ? 49.989 -14.622 50.781 1.00 50.47 313 GLU A C 1
ATOM 2292 O O . GLU A 1 313 ? 49.248 -14.878 51.730 1.00 55.39 313 GLU A O 1
ATOM 2298 N N . GLU A 1 314 ? 51.314 -14.631 50.877 1.00 47.68 314 GLU A N 1
ATOM 2299 C CA . GLU A 1 314 ? 51.985 -14.965 52.127 1.00 48.00 314 GLU A CA 1
ATOM 2300 C C . GLU A 1 314 ? 52.034 -13.767 53.071 1.00 47.11 314 GLU A C 1
ATOM 2301 O O . GLU A 1 314 ? 51.992 -13.927 54.292 1.00 49.40 314 GLU A O 1
ATOM 2307 N N . ARG A 1 315 ? 52.117 -12.568 52.504 1.00 43.60 315 ARG A N 1
ATOM 2308 C CA . ARG A 1 315 ? 52.173 -11.348 53.302 1.00 48.90 315 ARG A CA 1
ATOM 2309 C C . ARG A 1 315 ? 50.784 -10.875 53.725 1.00 46.37 315 ARG A C 1
ATOM 2310 O O . ARG A 1 315 ? 50.627 -10.253 54.776 1.00 38.36 315 ARG A O 1
ATOM 2318 N N . VAL A 1 316 ? 49.780 -11.171 52.905 1.00 49.54 316 VAL A N 1
ATOM 2319 C CA . VAL A 1 316 ? 48.408 -10.771 53.201 1.00 49.41 316 VAL A CA 1
ATOM 2320 C C . VAL A 1 316 ? 47.665 -11.862 53.964 1.00 51.05 316 VAL A C 1
ATOM 2321 O O . VAL A 1 316 ? 46.831 -11.573 54.823 1.00 58.42 316 VAL A O 1
ATOM 2325 N N . GLY A 1 317 ? 47.975 -13.116 53.648 1.00 50.39 317 GLY A N 1
ATOM 2326 C CA . GLY A 1 317 ? 47.325 -14.229 54.315 1.00 36.48 317 GLY A CA 1
ATOM 2327 C C . GLY A 1 317 ? 46.042 -14.643 53.623 1.00 42.85 317 GLY A C 1
ATOM 2328 O O . GLY A 1 317 ? 45.247 -15.408 54.171 1.00 47.81 317 GLY A O 1
ATOM 2329 N N . VAL A 1 318 ? 45.839 -14.135 52.413 1.00 40.85 318 VAL A N 1
ATOM 2330 C CA . VAL A 1 318 ? 44.646 -14.450 51.636 1.00 33.09 318 VAL A CA 1
ATOM 2331 C C . VAL A 1 318 ? 45.034 -14.827 50.209 1.00 40.98 318 VAL A C 1
ATOM 2332 O O . VAL A 1 318 ? 45.844 -14.149 49.579 1.00 46.80 318 VAL A O 1
ATOM 2336 N N . PRO A 1 319 ? 44.460 -15.921 49.682 1.00 47.03 319 PRO A N 1
ATOM 2337 C CA . PRO A 1 319 ? 44.751 -16.384 48.323 1.00 49.21 319 PRO A CA 1
ATOM 2338 C C . PRO A 1 319 ? 44.115 -15.508 47.248 1.00 54.52 319 PRO A C 1
ATOM 2339 O O . PRO A 1 319 ? 42.973 -15.065 47.387 1.00 57.14 319 PRO A O 1
ATOM 2343 N N . VAL A 1 320 ? 44.863 -15.261 46.178 1.00 53.21 320 VAL A N 1
ATOM 2344 C CA . VAL A 1 320 ? 44.376 -14.445 45.073 1.00 46.77 320 VAL A CA 1
ATOM 2345 C C . VAL A 1 320 ? 43.574 -15.295 44.092 1.00 40.02 320 VAL A C 1
ATOM 2346 O O . VAL A 1 320 ? 44.118 -16.173 43.423 1.00 42.28 320 VAL A O 1
ATOM 2350 N N . GLY A 1 321 ? 42.274 -15.029 44.014 1.00 38.69 321 GLY A N 1
ATOM 2351 C CA . GLY A 1 321 ? 41.418 -15.786 43.121 1.00 42.97 321 GLY A CA 1
ATOM 2352 C C . GLY A 1 321 ? 41.362 -15.239 41.708 1.00 40.55 321 GLY A C 1
ATOM 2353 O O . GLY A 1 321 ? 40.934 -15.934 40.786 1.00 50.78 321 GLY A O 1
ATOM 2354 N N . LEU A 1 322 ? 41.794 -13.995 41.533 1.00 41.61 322 LEU A N 1
ATOM 2355 C CA . LEU A 1 322 ? 41.782 -13.365 40.217 1.00 33.97 322 LEU A CA 1
ATOM 2356 C C . LEU A 1 322 ? 43.066 -12.587 39.953 1.00 32.05 322 LEU A C 1
ATOM 2357 O O . LEU A 1 322 ? 43.595 -11.923 40.844 1.00 28.72 322 LEU A O 1
ATOM 2362 N N . ILE A 1 323 ? 43.559 -12.671 38.721 1.00 28.50 323 ILE A N 1
ATOM 2363 C CA . ILE A 1 323 ? 44.779 -11.973 38.331 1.00 30.16 323 ILE A CA 1
ATOM 2364 C C . ILE A 1 323 ? 44.644 -11.370 36.935 1.00 32.78 323 ILE A C 1
ATOM 2365 O O . ILE A 1 323 ? 44.445 -12.087 35.954 1.00 30.21 323 ILE A O 1
ATOM 2370 N N . LYS A 1 324 ? 44.754 -10.048 36.855 1.00 36.03 324 LYS A N 1
ATOM 2371 C CA . LYS A 1 324 ? 44.652 -9.343 35.583 1.00 32.67 324 LYS A CA 1
ATOM 2372 C C . LYS A 1 324 ? 46.023 -9.199 34.935 1.00 31.14 324 LYS A C 1
ATOM 2373 O O . LYS A 1 324 ? 46.944 -8.629 35.522 1.00 28.30 324 LYS A O 1
ATOM 2379 N N . THR A 1 325 ? 46.152 -9.719 33.719 1.00 35.39 325 THR A N 1
ATOM 2380 C CA . THR A 1 325 ? 47.411 -9.652 32.989 1.00 35.38 325 THR A CA 1
ATOM 2381 C C . THR A 1 325 ? 47.316 -8.689 31.810 1.00 40.17 325 THR A C 1
ATOM 2382 O O . THR A 1 325 ? 48.217 -8.628 30.973 1.00 42.24 325 THR A O 1
ATOM 2386 N N . GLY A 1 326 ? 46.221 -7.937 31.752 1.00 42.65 326 GLY A N 1
ATOM 2387 C CA . GLY A 1 326 ? 46.030 -6.985 30.673 1.00 39.03 326 GLY A CA 1
ATOM 2388 C C . GLY A 1 326 ? 44.743 -6.196 30.817 1.00 43.43 326 GLY A C 1
ATOM 2389 O O . GLY A 1 326 ? 43.912 -6.517 31.667 1.00 45.39 326 GLY A O 1
ATOM 2390 N N . PRO A 1 327 ? 44.548 -5.147 30.002 1.00 37.00 327 PRO A N 1
ATOM 2391 C CA . PRO A 1 327 ? 43.339 -4.320 30.060 1.00 34.05 327 PRO A CA 1
ATOM 2392 C C . PRO A 1 327 ? 42.107 -4.995 29.456 1.00 31.48 327 PRO A C 1
ATOM 2393 O O . PRO A 1 327 ? 40.975 -4.655 29.799 1.00 39.93 327 PRO A O 1
ATOM 2397 N N . GLU A 1 328 ? 42.334 -5.952 28.561 1.00 29.08 328 GLU A N 1
ATOM 2398 C CA . GLU A 1 328 ? 41.244 -6.668 27.906 1.00 25.51 328 GLU A CA 1
ATOM 2399 C C . GLU A 1 328 ? 40.553 -7.653 28.841 1.00 26.17 328 GLU A C 1
ATOM 2400 O O . GLU A 1 328 ? 41.125 -8.080 29.844 1.00 25.61 328 GLU A O 1
ATOM 2406 N N . LEU A 1 329 ? 39.320 -8.012 28.497 1.00 34.57 329 LEU A N 1
ATOM 2407 C CA . LEU A 1 329 ? 38.528 -8.945 29.291 1.00 37.43 329 LEU A CA 1
ATOM 2408 C C . LEU A 1 329 ? 39.172 -10.326 29.366 1.00 43.18 329 LEU A C 1
ATOM 2409 O O . LEU A 1 329 ? 39.230 -10.935 30.434 1.00 37.98 329 LEU A O 1
ATOM 2414 N N . GLU A 1 330 ? 39.649 -10.817 28.227 1.00 38.28 330 GLU A N 1
ATOM 2415 C CA . GLU A 1 330 ? 40.282 -12.127 28.166 1.00 38.61 330 GLU A CA 1
ATOM 2416 C C . GLU A 1 330 ? 41.606 -12.163 28.923 1.00 37.90 330 GLU A C 1
ATOM 2417 O O . GLU A 1 330 ? 42.098 -13.235 29.277 1.00 39.95 330 GLU A O 1
ATOM 2423 N N . HIS A 1 331 ? 42.179 -10.990 29.173 1.00 34.97 331 HIS A N 1
ATOM 2424 C CA . HIS A 1 331 ? 43.443 -10.899 29.894 1.00 36.64 331 HIS A CA 1
ATOM 2425 C C . HIS A 1 331 ? 43.214 -11.030 31.394 1.00 39.95 331 HIS A C 1
ATOM 2426 O O . HIS A 1 331 ? 43.164 -10.031 32.113 1.00 47.57 331 HIS A O 1
ATOM 2433 N N . ILE A 1 332 ? 43.073 -12.266 31.863 1.00 38.84 332 ILE A N 1
ATOM 2434 C CA . ILE A 1 332 ? 42.852 -12.521 33.280 1.00 35.63 332 ILE A CA 1
ATOM 2435 C C . ILE A 1 332 ? 42.995 -14.003 33.610 1.00 37.44 332 ILE A C 1
ATOM 2436 O O . ILE A 1 332 ? 42.673 -14.868 32.794 1.00 33.33 332 ILE A O 1
ATOM 2441 N N . ILE A 1 333 ? 43.481 -14.285 34.815 1.00 32.17 333 ILE A N 1
ATOM 2442 C CA . ILE A 1 333 ? 43.670 -15.654 35.275 1.00 29.58 333 ILE A CA 1
ATOM 2443 C C . ILE A 1 333 ? 42.683 -15.966 36.396 1.00 38.54 333 ILE A C 1
ATOM 2444 O O . ILE A 1 333 ? 42.844 -15.498 37.523 1.00 40.22 333 ILE A O 1
ATOM 2449 N N . ASP A 1 334 ? 41.663 -16.756 36.079 1.00 32.34 334 ASP A N 1
ATOM 2450 C CA . ASP A 1 334 ? 40.651 -17.126 37.061 1.00 33.71 334 ASP A CA 1
ATOM 2451 C C . ASP A 1 334 ? 40.991 -18.457 37.723 1.00 39.31 334 ASP A C 1
ATOM 2452 O O . ASP A 1 334 ? 40.906 -19.514 37.098 1.00 37.49 334 ASP A O 1
ATOM 2457 N N . ARG A 1 335 ? 41.375 -18.395 38.993 1.00 47.56 335 ARG A N 1
ATOM 2458 C CA . ARG A 1 335 ? 41.732 -19.588 39.751 1.00 51.29 335 ARG A CA 1
ATOM 2459 C C . ARG A 1 335 ? 40.877 -19.704 41.010 1.00 54.99 335 ARG A C 1
ATOM 2460 O O . ARG A 1 335 ? 41.393 -19.859 42.117 1.00 57.68 335 ARG A O 1
ATOM 2468 N N . ARG A 1 336 ? 39.562 -19.628 40.822 1.00 61.50 336 ARG A N 1
ATOM 2469 C CA . ARG A 1 336 ? 38.609 -19.721 41.922 1.00 68.86 336 ARG A CA 1
ATOM 2470 C C . ARG A 1 336 ? 38.012 -21.123 41.993 1.00 78.74 336 ARG A C 1
ATOM 2471 O O . ARG A 1 336 ? 36.965 -21.328 42.608 1.00 78.85 336 ARG A O 1
ATOM 2479 N N . ASP A 1 337 ? 38.684 -22.078 41.354 1.00 92.77 337 ASP A N 1
ATOM 2480 C CA . ASP A 1 337 ? 38.243 -23.471 41.319 1.00 104.28 337 ASP A CA 1
ATOM 2481 C C . ASP A 1 337 ? 37.388 -23.859 42.520 1.00 107.28 337 ASP A C 1
ATOM 2482 O O . ASP A 1 337 ? 36.227 -24.269 42.305 1.00 107.58 337 ASP A O 1
#

InterPro domains:
  IPR001114 Adenylosuccinate synthetase [MF_00011] (1-339)
  IPR001114 Adenylosuccinate synthetase [PF00709] (149-289)
  IPR001114 Adenylosuccinate synthetase [PTHR11846] (150-290)
  IPR001114 Adenylosuccinate synthetase [SM00788] (3-334)
  IPR001114 Adenylosuccinate synthetase [cd03108] (2-334)
  IPR018220 Adenylosuccinate synthase, GTP-binding site [PS01266] (10-17)
  IPR027417 P-loop containing nucleoside triphosphate hydrolase [SSF52540] (1-335)
  IPR042109 Adenylosuccinate synthetase, domain 1 [G3DSA:3.40.440.10] (6-100)
  IPR042109 Adenylosuccinate synthetase, domain 1 [G3DSA:3.40.440.10] (156-218)
  IPR042110 Adenylosuccinate synthetase, domain 2 [G3DSA:1.10.300.10] (101-148)
  IPR042111 Adenylosuccinate synthetase, domain 3 [G3DSA:3.90.170.10] (221-289)
  IPR042111 Adenylosuccinate synthetase, domain 3 [G3DSA:3.90.170.10] (290-339)

Nearest PDB structures (foldseek):
  2d7u-assembly1_A  TM=1.003E+00  e=7.070E-72  Pyrococcus horikoshii OT3
  5k7x-assembly3_E  TM=9.999E-01  e=3.537E-63  Pyrococcus horikoshii OT3
  7pvo-assembly1_A  TM=9.290E-01  e=2.251E-30  Helicobacter pylori 26695
  8qwa-assembly1_A-2  TM=9.118E-01  e=1.125E-29  Helicobacter pylori 26695
  4m0g-assembly1_B  TM=8.657E-01  e=4.500E-31  Bacillus anthracis str. 'Ames Ancestor'

Solvent-accessible surface area: 13813 Å² total; per-residue (Å²): 121,69,3,6,2,0,2,0,0,1,10,5,60,0,19,3,1,18,0,0,0,25,1,0,65,109,47,82,1,97,9,0,0,5,0,0,0,0,2,51,17,10,18,34,5,19,29,126,60,114,136,31,43,6,56,0,0,0,0,0,0,18,8,77,127,10,83,0,0,0,0,20,29,0,4,0,3,32,109,12,0,71,109,6,13,94,82,2,116,112,32,90,0,132,118,23,7,0,0,1,79,72,0,1,7,6,42,117,127,7,64,174,71,8,3,36,54,1,19,54,36,83,101,106,191,152,24,75,55,0,97,76,22,176,92,0,105,108,26,38,33,33,0,28,101,32,0,50,67,10,18,103,128,26,15,37,2,2,5,1,0,2,14,0,6,4,34,0,62,148,110,18,32,162,92,103,29,22,36,34,15,2,5,6,82,20,1,4,77,10,2,28,17,29,110,128,73,30,77,53,13,1,0,0,0,1,1,16,0,2,5,67,26,71,15,68,20,103,36,75,7,84,109,112,34,0,82,179,79,38,9,45,54,141,8,71,70,83,39,114,65,22,58,3,0,113,15,19,31,106,26,1,84,98,0,2,179,61,8,43,12,75,21,0,0,1,4,50,0,18,98,48,13,183,131,0,113,28,20,91,65,33,106,147,8,24,193,109,0,52,86,5,0,88,80,0,41,133,109,12,62,19,86,1,5,1,0,7,0,5,73,34,32,112,27,8,4,51,85,69,192

Organism: Pyrococcus horikoshii (strain ATCC 700860 / DSM 12428 / JCM 9974 / NBRC 100139 / OT-3) (NCBI:txid70601)

Sequence (321 aa):
MPSVIVVGGQWGDEGKGSIVAYLSLHDEPEIIARGGVGTNAGHSVVINGKKYAVRQIPTGFMQTKARLLIGAGVLVDPEVFFHELEQLKDFNVKDRVGIDYRCAIIEEKHKQSGCGPANADRVMRKAKQAKDVKELEPYLTDVAQEINDALDEGSLVLVEGTQGFGLSLYYGTYPYVTSKDVTASSVAADVGIGPTRVDEVIVVFKSFPTRVGAGPFPTEMPMEEADRLGLVEYGTVTGRRRRVGWFDFEMARYSARINGATMLAVTMLDKYDKEAFGVTDYDKLPRKAKEFIEEIEERVGVPVGLIKTGPELEHIIDRRD

Secondary structure (DSSP, 8-state):
---EEEEESSSS-SSHHHHHHHHHHHT--SEEEE-SSSSS--EEEEETTEEEEESSS-TTTT-SSSBEEE-TTS-B-HHHHHHHHHHTGGGTGGGTEEEETTPBB--HHHH---HHHHHHHHTTT-S-BGGG-SSSSTTEE-HHHHHHHHHHTT--EEEEEEEEGGG-TTTSSTTSS-SS--SHHHHHHHHT--GGG--EEEEEEESS-EE-SSS--TTB--HHHHHHTT---B-TTT--B-EEB---HHHHHHHHHHTT-SEEEEE-GGGT-GGGTT--SGGGS-HHHHHHHHHHHHHHSS-EEEEE-SSBSS-EEE---

Radius of gyration: 18.56 Å; Cα contacts (8 Å, |Δi|>4): 780; chains: 1; bounding box: 50×48×37 Å

B-factor: mean 42.09, std 14.81, range [7.22, 120.68]